Protein AF-A0A1V5NFP5-F1 (afdb_monomer)

Structure (mmCIF, N/CA/C/O backbone):
data_AF-A0A1V5NFP5-F1
#
_entry.id   AF-A0A1V5NFP5-F1
#
loop_
_atom_site.group_PDB
_atom_site.id
_atom_site.type_symbol
_atom_site.label_atom_id
_atom_site.label_alt_id
_atom_site.label_comp_id
_atom_site.label_asym_id
_atom_site.label_entity_id
_atom_site.label_seq_id
_atom_site.pdbx_PDB_ins_code
_atom_site.Cartn_x
_atom_site.Cartn_y
_atom_site.Cartn_z
_atom_site.occupancy
_atom_site.B_iso_or_equiv
_atom_site.auth_seq_id
_atom_site.auth_comp_id
_atom_site.auth_asym_id
_atom_site.auth_atom_id
_atom_site.pdbx_PDB_model_num
ATOM 1 N N . MET A 1 1 ? -5.564 10.322 11.536 1.00 95.38 1 MET A N 1
ATOM 2 C CA . MET A 1 1 ? -5.486 8.857 11.360 1.00 95.38 1 MET A CA 1
ATOM 3 C C . MET A 1 1 ? -5.443 8.237 12.741 1.00 95.38 1 MET A C 1
ATOM 5 O O . MET A 1 1 ? -4.886 8.863 13.635 1.00 95.38 1 MET A O 1
ATOM 9 N N . ILE A 1 2 ? -6.073 7.085 12.939 1.00 96.88 2 ILE A N 1
ATOM 10 C CA . ILE A 1 2 ? -6.095 6.376 14.221 1.00 96.88 2 ILE A CA 1
ATOM 11 C C . ILE A 1 2 ? -6.144 4.870 13.973 1.00 96.88 2 ILE A C 1
ATOM 13 O O . ILE A 1 2 ? -6.771 4.419 13.017 1.00 96.88 2 ILE A O 1
ATOM 17 N N . SER A 1 3 ? -5.494 4.099 14.835 1.00 97.38 3 SER A N 1
ATOM 18 C CA . SER A 1 3 ? -5.554 2.641 14.834 1.00 97.38 3 SER A CA 1
ATOM 19 C C . SER A 1 3 ? -5.617 2.108 16.257 1.00 97.38 3 SER A C 1
ATOM 21 O O . SER A 1 3 ? -5.052 2.709 17.170 1.00 97.38 3 SER A O 1
ATOM 23 N N . LEU A 1 4 ? -6.265 0.960 16.425 1.00 97.69 4 LEU A N 1
ATOM 24 C CA . LEU A 1 4 ? -6.221 0.157 17.638 1.00 97.69 4 LEU A CA 1
ATOM 25 C C . LEU A 1 4 ? -5.335 -1.058 17.373 1.00 97.69 4 LEU A C 1
ATOM 27 O O . LEU A 1 4 ? -5.603 -1.822 16.445 1.00 97.69 4 LEU A O 1
ATOM 31 N N . VAL A 1 5 ? -4.293 -1.213 18.187 1.00 97.31 5 VAL A N 1
ATOM 32 C CA . VAL A 1 5 ? -3.360 -2.339 18.115 1.00 97.31 5 VAL A CA 1
ATOM 33 C C . VAL A 1 5 ? -3.546 -3.215 19.346 1.00 97.31 5 VAL A C 1
ATOM 35 O O . VAL A 1 5 ? -3.546 -2.705 20.466 1.00 97.31 5 VAL A O 1
ATOM 38 N N . CYS A 1 6 ? -3.693 -4.519 19.139 1.00 96.62 6 CYS A N 1
ATOM 39 C CA . CYS A 1 6 ? -3.778 -5.524 20.192 1.00 96.62 6 CYS A CA 1
ATOM 40 C C . CYS A 1 6 ? -2.838 -6.674 19.821 1.00 96.62 6 CYS A C 1
ATOM 42 O O . CYS A 1 6 ? -2.872 -7.135 18.688 1.00 96.62 6 CYS A O 1
ATOM 44 N N . ASP A 1 7 ? -1.948 -7.060 20.738 1.00 94.06 7 ASP A N 1
ATOM 45 C CA . ASP A 1 7 ? -1.000 -8.172 20.560 1.00 94.06 7 ASP A CA 1
ATOM 46 C C . ASP A 1 7 ? -0.163 -8.124 19.265 1.00 94.06 7 ASP A C 1
ATOM 48 O O . ASP A 1 7 ? 0.165 -9.144 18.670 1.00 94.06 7 ASP A O 1
ATOM 52 N N . GLY A 1 8 ? 0.228 -6.915 18.844 1.00 93.19 8 GLY A N 1
ATOM 53 C CA . GLY A 1 8 ? 1.029 -6.705 17.632 1.00 93.19 8 GLY A CA 1
ATOM 54 C C . GLY A 1 8 ? 0.220 -6.688 16.333 1.00 93.19 8 GLY A C 1
ATOM 55 O O . GLY A 1 8 ? 0.807 -6.590 15.262 1.00 93.19 8 GLY A O 1
ATOM 56 N N . GLU A 1 9 ? -1.111 -6.718 16.408 1.00 94.94 9 GLU A N 1
ATOM 57 C CA . GLU A 1 9 ? -2.002 -6.694 15.248 1.00 94.94 9 GLU A CA 1
ATOM 58 C C . GLU A 1 9 ? -2.875 -5.438 15.233 1.00 94.94 9 GLU A C 1
ATOM 60 O O . GLU A 1 9 ? -3.374 -4.983 16.266 1.00 94.94 9 GLU A O 1
ATOM 65 N N . VAL A 1 10 ? -3.093 -4.867 14.046 1.00 97.62 10 VAL A N 1
ATOM 66 C CA . VAL A 1 10 ? -4.007 -3.732 13.867 1.00 97.62 10 VAL A CA 1
ATOM 67 C C . VAL A 1 10 ? -5.440 -4.254 13.758 1.00 97.62 10 VAL A C 1
ATOM 69 O O . VAL A 1 10 ? -5.901 -4.650 12.688 1.00 97.62 10 VAL A O 1
ATOM 72 N N . ILE A 1 11 ? -6.180 -4.222 14.865 1.00 97.69 11 ILE A N 1
ATOM 73 C CA . ILE A 1 11 ? -7.554 -4.746 14.925 1.00 97.69 11 ILE A CA 1
ATOM 74 C C . ILE A 1 11 ? -8.614 -3.723 14.501 1.00 97.69 11 ILE A C 1
ATOM 76 O O . ILE A 1 11 ? -9.748 -4.088 14.209 1.00 97.69 11 ILE A O 1
ATOM 80 N N . ALA A 1 12 ? -8.265 -2.438 14.441 1.00 98.25 12 ALA A N 1
ATOM 81 C CA . ALA A 1 12 ? -9.111 -1.398 13.862 1.00 98.25 12 ALA A CA 1
ATOM 82 C C . ALA A 1 12 ? -8.255 -0.256 13.327 1.00 98.25 12 ALA A C 1
ATOM 84 O O . ALA A 1 12 ? -7.226 0.082 13.916 1.00 98.25 12 ALA A O 1
ATOM 85 N N . ALA A 1 13 ? -8.705 0.389 12.258 1.00 98.25 13 ALA A N 1
ATOM 86 C CA . ALA A 1 13 ? -8.022 1.541 11.691 1.00 98.25 13 ALA A CA 1
ATOM 87 C C . ALA A 1 13 ? -9.011 2.478 11.007 1.00 98.25 13 ALA A C 1
ATOM 89 O O . ALA A 1 13 ? -9.939 2.021 10.342 1.00 98.25 13 ALA A O 1
ATOM 90 N N . PHE A 1 14 ? -8.786 3.783 11.163 1.00 97.44 14 PHE A N 1
ATOM 91 C CA . PHE A 1 14 ? -9.540 4.838 10.500 1.00 97.44 14 PHE A CA 1
ATOM 92 C C . PHE A 1 14 ? -8.618 5.959 10.008 1.00 97.44 14 PHE A C 1
ATOM 94 O O . PHE A 1 14 ? -7.818 6.539 10.754 1.00 97.44 14 PHE A O 1
ATOM 101 N N . VAL A 1 15 ? -8.774 6.314 8.740 1.00 97.31 15 VAL A N 1
ATOM 102 C CA . VAL A 1 15 ? -8.081 7.413 8.069 1.00 97.31 15 VAL A CA 1
ATOM 103 C C . VAL A 1 15 ? -9.139 8.347 7.504 1.00 97.31 15 VAL A C 1
ATOM 105 O O . VAL A 1 15 ? -9.941 7.940 6.678 1.00 97.31 15 VAL A O 1
ATOM 108 N N . GLY A 1 16 ? -9.165 9.589 7.984 1.00 94.69 16 GLY A N 1
ATOM 109 C CA . GLY A 1 16 ? -10.049 10.629 7.462 1.00 94.69 16 GLY A CA 1
ATOM 110 C C . GLY A 1 16 ? -9.302 11.544 6.500 1.00 94.69 16 GLY A C 1
ATOM 111 O O . GLY A 1 16 ? -8.195 11.986 6.821 1.00 94.69 16 GLY A O 1
ATOM 112 N N . ASP A 1 17 ? -9.916 11.842 5.362 1.00 91.12 17 ASP A N 1
ATOM 113 C CA . ASP A 1 17 ? -9.498 12.890 4.439 1.00 91.12 17 ASP A CA 1
ATOM 114 C C . ASP A 1 17 ? -10.418 14.105 4.618 1.00 91.12 17 ASP A C 1
ATOM 116 O O . ASP A 1 17 ? -11.607 14.081 4.303 1.00 91.12 17 ASP A O 1
ATOM 120 N N . VAL A 1 18 ? -9.854 15.183 5.165 1.00 86.56 18 VAL A N 1
ATOM 121 C CA . VAL A 1 18 ? -10.588 16.422 5.454 1.00 86.56 18 VAL A CA 1
ATOM 122 C C . VAL A 1 18 ? -11.013 17.137 4.169 1.00 86.56 18 VAL A C 1
ATOM 124 O O . VAL A 1 18 ? -12.022 17.837 4.173 1.00 86.56 18 VAL A O 1
ATOM 127 N N . MET A 1 19 ? -10.269 16.967 3.073 1.00 86.12 19 MET A N 1
ATOM 128 C CA . MET A 1 19 ? -10.540 17.667 1.818 1.00 86.12 19 MET A CA 1
ATOM 129 C C . MET A 1 19 ? -11.736 17.064 1.084 1.00 86.12 19 MET A C 1
ATOM 131 O O . MET A 1 19 ? -12.517 17.802 0.486 1.00 86.12 19 MET A O 1
ATOM 135 N N . THR A 1 20 ? -11.890 15.742 1.142 1.00 88.38 20 THR A N 1
ATOM 136 C CA . THR A 1 20 ? -13.000 15.018 0.504 1.00 88.38 20 THR A CA 1
ATOM 137 C C . THR A 1 20 ? -14.139 14.685 1.469 1.00 88.38 20 THR A C 1
ATOM 139 O O . THR A 1 20 ? -15.188 14.235 1.021 1.00 88.38 20 THR A O 1
ATOM 142 N N . GLN A 1 21 ? -13.957 14.928 2.774 1.00 91.25 21 GLN A N 1
ATOM 143 C CA . GLN A 1 21 ? -14.879 14.532 3.850 1.00 91.25 21 GLN A CA 1
ATOM 144 C C . GLN A 1 21 ? -15.141 13.016 3.898 1.00 91.25 21 GLN A C 1
ATOM 146 O O . GLN A 1 21 ? -16.219 12.559 4.277 1.00 91.25 21 GLN A O 1
ATOM 151 N N . GLU A 1 22 ? -14.136 12.229 3.521 1.00 93.62 22 GLU A N 1
ATOM 152 C CA . GLU A 1 22 ? -14.206 10.771 3.490 1.00 93.62 22 GLU A CA 1
ATOM 153 C C . GLU A 1 22 ? -13.500 10.167 4.698 1.00 93.62 22 GLU A C 1
ATOM 155 O O . GLU A 1 22 ? -12.459 10.653 5.144 1.00 93.62 22 GLU A O 1
ATOM 160 N N . ILE A 1 23 ? -14.030 9.055 5.200 1.00 95.50 23 ILE A N 1
ATOM 161 C CA . ILE A 1 23 ? -13.380 8.241 6.224 1.00 95.50 23 ILE A CA 1
ATOM 162 C C . ILE A 1 23 ? -13.235 6.816 5.703 1.00 95.50 23 ILE A C 1
ATOM 164 O O . ILE A 1 23 ? -14.204 6.182 5.299 1.00 95.50 23 ILE A O 1
ATOM 168 N N . TYR A 1 24 ? -12.017 6.303 5.760 1.00 96.94 24 TYR A N 1
ATOM 169 C CA . TYR A 1 24 ? -11.635 4.960 5.354 1.00 96.94 24 TYR A CA 1
ATOM 170 C C . TYR A 1 24 ? -11.339 4.139 6.592 1.00 96.94 24 TYR A C 1
ATOM 172 O O . TYR A 1 24 ? -10.524 4.571 7.408 1.00 96.94 24 TYR A O 1
ATOM 180 N N . GLY A 1 25 ? -11.951 2.972 6.758 1.00 97.25 25 GLY A N 1
ATOM 181 C CA . GLY A 1 25 ? -11.611 2.163 7.917 1.00 97.25 25 GLY A CA 1
ATOM 182 C C . GLY A 1 25 ? -12.442 0.922 8.157 1.00 97.25 25 GLY A C 1
ATOM 183 O O . GLY A 1 25 ? -13.374 0.596 7.424 1.00 97.25 25 GLY A O 1
ATOM 184 N N . TYR A 1 26 ? -12.076 0.234 9.228 1.00 97.81 26 TYR A N 1
ATOM 185 C CA . TYR A 1 26 ? -12.755 -0.951 9.726 1.00 97.81 26 TYR A CA 1
ATOM 186 C C . TYR A 1 26 ? -12.708 -0.981 11.254 1.00 97.81 26 TYR A C 1
ATOM 188 O O . TYR A 1 26 ? -11.786 -0.463 11.890 1.00 97.81 26 TYR A O 1
ATOM 196 N N . ARG A 1 27 ? -13.739 -1.592 11.837 1.00 96.38 27 ARG A N 1
ATOM 197 C CA . ARG A 1 27 ? -13.859 -1.852 13.278 1.00 96.38 27 ARG A CA 1
ATOM 198 C C . ARG A 1 27 ? -13.293 -3.242 13.625 1.00 96.38 27 ARG A C 1
ATOM 200 O O . ARG A 1 27 ? -13.155 -4.048 12.701 1.00 96.38 27 ARG A O 1
ATOM 207 N N . PRO A 1 28 ? -13.058 -3.551 14.916 1.00 97.25 28 PRO A N 1
ATOM 208 C CA . PRO A 1 28 ? -12.700 -4.902 15.344 1.00 97.25 28 PRO A CA 1
ATOM 209 C C . PRO A 1 28 ? -13.653 -5.952 14.774 1.00 97.25 28 PRO A C 1
ATOM 211 O O . PRO A 1 28 ? -14.851 -5.693 14.631 1.00 97.25 28 PRO A O 1
ATOM 214 N N . ASP A 1 29 ? -13.092 -7.099 14.398 1.00 93.81 29 ASP A N 1
ATOM 215 C CA . ASP A 1 29 ? -13.786 -8.264 13.829 1.00 93.81 29 ASP A CA 1
ATOM 216 C C . ASP A 1 29 ? -14.506 -8.036 12.486 1.00 93.81 29 ASP A C 1
ATOM 218 O O . ASP A 1 29 ? -15.085 -8.965 11.926 1.00 93.81 29 ASP A O 1
ATOM 222 N N . SER A 1 30 ? -14.473 -6.821 11.926 1.00 94.44 30 SER A N 1
ATOM 223 C CA . SER A 1 30 ? -14.990 -6.560 10.580 1.00 94.44 30 SER A CA 1
ATOM 224 C C . SER A 1 30 ? -14.137 -7.299 9.563 1.00 94.44 30 SER A C 1
ATOM 226 O O . SER A 1 30 ? -12.919 -7.174 9.601 1.00 94.44 30 SER A O 1
ATOM 228 N N . ASP A 1 31 ? -14.741 -8.001 8.609 1.00 93.25 31 ASP A N 1
ATOM 229 C CA . ASP A 1 31 ? -14.062 -8.586 7.449 1.00 93.25 31 ASP A CA 1
ATOM 230 C C . ASP A 1 31 ? -13.803 -7.541 6.349 1.00 93.25 31 ASP A C 1
ATOM 232 O O . ASP A 1 31 ? -12.832 -7.668 5.610 1.00 93.25 31 ASP A O 1
ATOM 236 N N . LYS A 1 32 ? -14.577 -6.453 6.330 1.00 95.81 32 LYS A N 1
ATOM 237 C CA . LYS A 1 32 ? -14.557 -5.417 5.286 1.00 95.81 32 LYS A CA 1
ATOM 238 C C . LYS A 1 32 ? -13.928 -4.105 5.737 1.00 95.81 32 LYS A C 1
ATOM 240 O O . LYS A 1 32 ? -13.965 -3.762 6.923 1.00 95.81 32 LYS A O 1
ATOM 245 N N . VAL A 1 33 ? -13.421 -3.357 4.758 1.00 97.56 33 VAL A N 1
ATOM 246 C CA . VAL A 1 33 ? -13.042 -1.943 4.878 1.00 97.56 33 VAL A CA 1
ATOM 247 C C . VAL A 1 33 ? -14.121 -1.094 4.219 1.00 97.56 33 VAL A C 1
ATOM 249 O O . VAL A 1 33 ? -14.586 -1.407 3.125 1.00 97.56 33 VAL A O 1
ATOM 252 N N . HIS A 1 34 ? -14.510 -0.011 4.881 1.00 96.56 34 HIS A N 1
ATOM 253 C CA . HIS A 1 34 ? -15.534 0.900 4.399 1.00 96.56 34 HIS A CA 1
ATOM 254 C C . HIS A 1 34 ? -14.942 2.249 4.002 1.00 96.56 34 HIS A C 1
ATOM 256 O O . HIS A 1 34 ? -14.064 2.767 4.695 1.00 96.56 34 HIS A O 1
ATOM 262 N N . ARG A 1 35 ? -15.480 2.835 2.930 1.00 95.94 35 ARG A N 1
ATOM 263 C CA . ARG A 1 35 ? -15.419 4.273 2.659 1.00 95.94 35 ARG A CA 1
ATOM 264 C C . ARG A 1 35 ? -16.739 4.884 3.107 1.00 95.94 35 ARG A C 1
ATOM 266 O O . ARG A 1 35 ? -17.803 4.525 2.611 1.00 95.94 35 ARG A O 1
ATOM 273 N N . ILE A 1 36 ? -16.656 5.773 4.082 1.00 94.06 36 ILE A N 1
ATOM 274 C CA . ILE A 1 36 ? -17.775 6.484 4.686 1.00 94.06 36 ILE A CA 1
ATOM 275 C C . ILE A 1 36 ? -17.715 7.915 4.163 1.00 94.06 36 ILE A C 1
ATOM 277 O O . ILE A 1 36 ? -16.706 8.599 4.326 1.00 94.06 36 ILE A O 1
ATOM 281 N N . MET A 1 37 ? -18.789 8.338 3.519 1.00 90.00 37 MET A N 1
ATOM 282 C CA . MET A 1 37 ? -19.020 9.700 3.049 1.00 90.00 37 MET A CA 1
ATOM 283 C C . MET A 1 37 ? -20.161 10.299 3.877 1.00 90.00 37 MET A C 1
ATOM 285 O O . MET A 1 37 ? -20.845 9.565 4.588 1.00 90.00 37 MET A O 1
ATOM 289 N N . GLU A 1 38 ? -20.335 11.618 3.811 1.00 73.00 38 GLU A N 1
ATOM 290 C CA . GLU A 1 38 ? -21.409 12.410 4.438 1.00 73.00 38 GLU A CA 1
ATOM 291 C C . GLU A 1 38 ? -22.638 11.622 4.965 1.00 73.00 38 GLU A C 1
ATOM 293 O O . GLU A 1 38 ? -23.239 10.815 4.251 1.00 73.00 38 GLU A O 1
ATOM 298 N N . TYR A 1 39 ? -23.027 11.917 6.216 1.00 61.47 39 TYR A N 1
ATOM 299 C CA . TYR A 1 39 ? -24.302 11.567 6.871 1.00 61.47 39 TYR A CA 1
ATOM 300 C C . TYR A 1 39 ? -24.958 10.233 6.437 1.00 61.47 39 TYR A C 1
ATOM 302 O O . TYR A 1 39 ? -26.113 10.241 6.030 1.00 61.47 39 TYR A O 1
ATOM 310 N N . GLU A 1 40 ? -24.248 9.103 6.607 1.00 60.78 40 GLU A N 1
ATOM 311 C CA . GLU A 1 40 ? -24.728 7.693 6.540 1.00 60.78 40 GLU A CA 1
ATOM 312 C C . GLU A 1 40 ? -24.387 6.889 5.271 1.00 60.78 40 GLU A C 1
ATOM 314 O O . GLU A 1 40 ? -24.587 5.666 5.250 1.00 60.78 40 GLU A O 1
ATOM 319 N N . THR A 1 41 ? -23.790 7.499 4.244 1.00 72.81 41 THR A N 1
ATOM 320 C CA . THR A 1 41 ? -23.403 6.743 3.041 1.00 72.81 41 THR A CA 1
ATOM 321 C C . THR A 1 41 ? -22.104 5.979 3.287 1.00 72.81 41 THR A C 1
ATOM 323 O O . THR A 1 41 ? -21.052 6.575 3.509 1.00 72.81 41 THR A O 1
ATOM 326 N N . HIS A 1 42 ? -22.159 4.650 3.243 1.00 85.44 42 HIS A N 1
ATOM 327 C CA . HIS A 1 42 ? -20.979 3.802 3.363 1.00 85.44 42 HIS A CA 1
ATOM 328 C C . HIS A 1 42 ? -20.948 2.779 2.234 1.00 85.44 42 HIS A C 1
ATOM 330 O O . HIS A 1 42 ? -21.932 2.091 1.970 1.00 85.44 42 HIS A O 1
ATOM 336 N N . GLU A 1 43 ? -19.798 2.663 1.586 1.00 93.56 43 GLU A N 1
ATOM 337 C CA . GLU A 1 43 ? -19.524 1.614 0.612 1.00 93.56 43 GLU A CA 1
ATOM 338 C C . GLU A 1 43 ? -18.433 0.692 1.143 1.00 93.56 43 GLU A C 1
ATOM 340 O O . GLU A 1 43 ? -17.552 1.110 1.899 1.00 93.56 43 GLU A O 1
ATOM 345 N N . CYS A 1 44 ? -18.517 -0.586 0.785 1.00 95.81 44 CYS A N 1
ATOM 346 C CA . CYS A 1 44 ? -17.413 -1.507 1.014 1.00 95.81 44 CYS A CA 1
ATOM 347 C C . CYS A 1 44 ? -16.383 -1.268 -0.084 1.00 95.81 44 CYS A C 1
ATOM 349 O O . CYS A 1 44 ? -16.733 -1.260 -1.262 1.00 95.81 44 CYS A O 1
ATOM 351 N N . LEU A 1 45 ? -15.131 -1.061 0.308 1.00 96.81 45 LEU A N 1
ATOM 352 C CA . LEU A 1 45 ? -14.040 -0.993 -0.646 1.00 96.81 45 LEU A CA 1
ATOM 353 C C . LEU A 1 45 ? -13.693 -2.403 -1.110 1.00 96.81 45 LEU A C 1
ATOM 355 O O . LEU A 1 45 ? -13.449 -3.294 -0.297 1.00 96.81 45 LEU A O 1
ATOM 359 N N . GLU A 1 46 ? -13.656 -2.576 -2.424 1.00 95.69 46 GLU A N 1
ATOM 360 C CA . GLU A 1 46 ? -13.301 -3.823 -3.086 1.00 95.69 46 GLU A CA 1
ATOM 361 C C . GLU A 1 46 ? -12.285 -3.521 -4.185 1.00 95.69 46 GLU A C 1
ATOM 36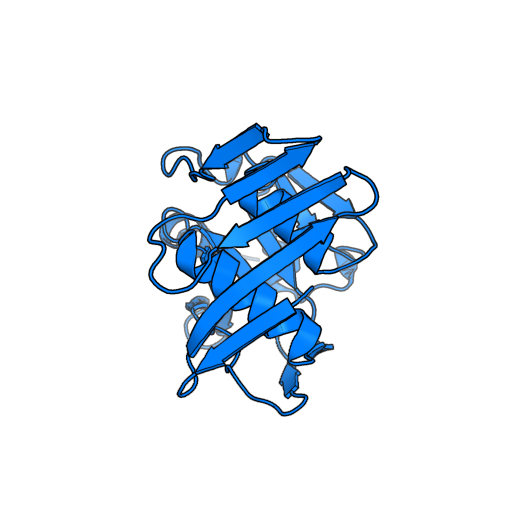3 O O . GLU A 1 46 ? -12.412 -2.540 -4.922 1.00 95.69 46 GLU A O 1
ATOM 368 N N . ILE A 1 47 ? -11.257 -4.361 -4.284 1.00 97.00 47 ILE A N 1
ATOM 369 C CA . ILE A 1 47 ? -10.240 -4.247 -5.324 1.00 97.00 47 ILE A CA 1
ATOM 370 C C . ILE A 1 47 ? -10.609 -5.202 -6.450 1.00 97.00 47 ILE A C 1
ATOM 372 O O . ILE A 1 47 ? -10.666 -6.409 -6.238 1.00 97.00 47 ILE A O 1
ATOM 376 N N . ASP A 1 48 ? -10.813 -4.679 -7.658 1.00 96.31 48 ASP A N 1
ATOM 377 C CA . ASP A 1 48 ? -10.941 -5.510 -8.857 1.00 96.31 48 ASP A CA 1
ATOM 378 C C . ASP A 1 48 ? -9.595 -6.206 -9.112 1.00 96.31 48 ASP A C 1
ATOM 380 O O . ASP A 1 48 ? -8.627 -5.517 -9.432 1.00 96.31 48 ASP A O 1
ATOM 384 N N . PRO A 1 49 ? -9.470 -7.537 -8.982 1.00 94.88 49 PRO A N 1
ATOM 385 C CA . PRO A 1 49 ? -8.188 -8.212 -9.147 1.00 94.88 49 PRO A CA 1
ATOM 386 C C . PRO A 1 49 ? -7.771 -8.356 -10.616 1.00 94.88 49 PRO A C 1
ATOM 388 O O . PRO A 1 49 ? -6.608 -8.665 -10.868 1.00 94.88 49 PRO A O 1
ATOM 391 N N . SER A 1 50 ? -8.692 -8.152 -11.567 1.00 95.31 50 SER A N 1
ATOM 392 C CA . SER A 1 50 ? -8.496 -8.430 -12.996 1.00 95.31 50 SER A CA 1
ATOM 393 C C . SER A 1 50 ? -7.841 -7.287 -13.771 1.00 95.31 50 SER A C 1
ATOM 395 O O . SER A 1 50 ? -7.314 -7.502 -14.861 1.00 95.31 50 SER A O 1
ATOM 397 N N . ARG A 1 51 ? -7.852 -6.074 -13.211 1.00 95.44 51 ARG A N 1
ATOM 398 C CA . ARG A 1 51 ? -7.316 -4.880 -13.865 1.00 95.44 51 ARG A CA 1
ATOM 399 C C . ARG A 1 51 ? -5.776 -4.869 -13.802 1.00 95.44 51 ARG A C 1
ATOM 401 O O . ARG A 1 51 ? -5.246 -4.763 -12.687 1.00 95.44 51 ARG A O 1
ATOM 408 N N . PRO A 1 52 ? -5.059 -4.950 -14.939 1.00 93.88 52 PRO A N 1
ATOM 409 C CA . PRO A 1 52 ? -3.595 -5.033 -14.965 1.00 93.88 52 PRO A CA 1
ATOM 410 C C . PRO A 1 52 ? -2.939 -3.709 -14.555 1.00 93.88 52 PRO A C 1
ATOM 412 O O . PRO A 1 52 ? -3.576 -2.649 -14.570 1.00 93.88 52 PRO A O 1
ATOM 415 N N . LEU A 1 53 ? -1.664 -3.743 -14.168 1.00 94.06 53 LEU A N 1
ATOM 416 C CA . LEU A 1 53 ? -0.881 -2.545 -13.841 1.00 94.06 53 LEU A CA 1
ATOM 417 C C . LEU A 1 53 ? -0.725 -1.636 -15.066 1.00 94.06 53 LEU A C 1
ATOM 419 O O . LEU A 1 53 ? -0.818 -0.417 -14.920 1.00 94.06 53 LEU A O 1
ATOM 423 N N . SER A 1 54 ? -0.653 -2.207 -16.273 1.00 93.06 54 SER A N 1
ATOM 424 C CA . SER A 1 54 ? -0.592 -1.455 -17.538 1.00 93.06 54 SER A CA 1
ATOM 425 C C . SER A 1 54 ? -1.780 -0.513 -17.781 1.00 93.06 54 SER A C 1
ATOM 427 O O . SER A 1 54 ? -1.656 0.435 -18.553 1.00 93.06 54 SER A O 1
ATOM 429 N N . ASP A 1 55 ? -2.914 -0.732 -17.106 1.00 94.94 55 ASP A N 1
ATOM 430 C CA . ASP A 1 55 ? -4.133 0.089 -17.211 1.00 94.94 55 ASP A CA 1
ATOM 431 C C . ASP A 1 55 ? -4.300 1.073 -16.038 1.00 94.94 55 ASP A C 1
ATOM 433 O O . ASP A 1 55 ? -5.331 1.750 -15.888 1.00 94.94 55 ASP A O 1
ATOM 437 N N . GLN A 1 56 ? -3.292 1.152 -15.172 1.00 95.81 56 GLN A N 1
ATOM 438 C CA . GLN A 1 56 ? -3.323 1.892 -13.919 1.00 95.81 56 GLN A CA 1
ATOM 439 C C . GLN A 1 56 ? -2.128 2.831 -13.798 1.00 95.81 56 GLN A C 1
ATOM 441 O O . GLN A 1 56 ? -1.067 2.594 -14.365 1.00 95.81 56 GLN A O 1
ATOM 446 N N . TYR A 1 57 ? -2.302 3.919 -13.054 1.00 95.94 57 TYR A N 1
ATOM 447 C CA . TYR A 1 57 ? -1.213 4.842 -12.756 1.00 95.94 57 TYR A CA 1
ATOM 448 C C . TYR A 1 57 ? -0.436 4.366 -11.527 1.00 95.94 57 TYR A C 1
ATOM 450 O O . TYR A 1 57 ? -1.022 3.783 -10.613 1.00 95.94 57 TYR A O 1
ATOM 458 N N . ILE A 1 58 ? 0.867 4.633 -11.492 1.00 95.88 58 ILE A N 1
ATOM 459 C CA . ILE A 1 58 ? 1.675 4.559 -10.270 1.00 95.88 58 ILE A CA 1
ATOM 460 C C . ILE A 1 58 ? 1.778 5.949 -9.647 1.00 95.88 58 ILE A C 1
ATOM 462 O O . ILE A 1 58 ? 1.955 6.939 -10.357 1.00 95.88 58 ILE A O 1
ATOM 466 N N . LEU A 1 59 ? 1.652 6.024 -8.325 1.00 96.81 59 LEU A N 1
ATOM 467 C CA . LEU A 1 59 ? 1.666 7.277 -7.581 1.00 96.81 59 LEU A CA 1
ATOM 468 C C . LEU A 1 59 ? 2.953 7.436 -6.777 1.00 96.81 59 LEU A C 1
ATOM 470 O O . LEU A 1 59 ? 3.329 6.571 -5.985 1.00 96.81 59 LEU A O 1
ATOM 474 N N . LEU A 1 60 ? 3.592 8.587 -6.945 1.00 95.62 60 LEU A N 1
ATOM 475 C CA . LEU A 1 60 ? 4.754 9.025 -6.186 1.00 95.62 60 LEU A CA 1
ATOM 476 C C . LEU A 1 60 ? 4.400 10.250 -5.347 1.00 95.62 60 LEU A C 1
ATOM 478 O O . LEU A 1 60 ? 3.558 11.066 -5.724 1.00 95.62 60 LEU A O 1
ATOM 482 N N . ARG A 1 61 ? 5.102 10.408 -4.223 1.00 92.56 61 ARG A N 1
ATOM 483 C CA . ARG A 1 61 ? 5.009 11.612 -3.380 1.00 92.56 61 ARG A CA 1
ATOM 484 C C . ARG A 1 61 ? 6.053 12.676 -3.718 1.00 92.56 61 ARG A C 1
ATOM 486 O O . ARG A 1 61 ? 5.861 13.839 -3.380 1.00 92.56 61 ARG A O 1
ATOM 493 N N . ASP A 1 62 ? 7.109 12.279 -4.425 1.00 91.06 62 ASP A N 1
ATOM 494 C CA . ASP A 1 62 ? 8.264 13.105 -4.771 1.00 91.06 62 ASP A CA 1
ATOM 495 C C . ASP A 1 62 ? 8.663 12.915 -6.242 1.00 91.06 62 ASP A C 1
ATOM 497 O O . ASP A 1 62 ? 8.111 12.079 -6.960 1.00 91.06 62 ASP A O 1
ATOM 501 N N . ALA A 1 63 ? 9.636 13.703 -6.703 1.00 91.06 63 ALA A N 1
ATOM 502 C CA . ALA A 1 63 ? 10.120 13.628 -8.076 1.00 91.06 63 ALA A CA 1
ATOM 503 C C . ALA A 1 63 ? 10.692 12.227 -8.412 1.00 91.06 63 ALA A C 1
ATOM 505 O O . ALA A 1 63 ? 11.496 11.705 -7.637 1.00 91.06 63 ALA A O 1
ATOM 506 N N . PRO A 1 64 ? 10.381 11.651 -9.592 1.00 90.56 64 PRO A N 1
ATOM 507 C CA . PRO A 1 64 ? 10.828 10.306 -9.981 1.00 90.56 64 PRO A CA 1
ATOM 508 C C . PRO A 1 64 ? 12.342 10.127 -9.974 1.00 90.56 64 PRO A C 1
ATOM 510 O O . PRO A 1 64 ? 12.835 9.072 -9.596 1.00 90.56 64 PRO A O 1
ATOM 513 N N . GLY A 1 65 ? 13.088 11.174 -10.341 1.00 91.44 65 GLY A N 1
ATOM 514 C CA . GLY A 1 65 ? 14.554 11.149 -10.361 1.00 91.44 65 GLY A CA 1
ATOM 515 C C . GLY A 1 65 ? 15.203 11.038 -8.979 1.00 91.44 65 GLY A C 1
ATOM 516 O O . GLY A 1 65 ? 16.422 10.949 -8.892 1.00 91.44 65 GLY A O 1
ATOM 517 N N . LEU A 1 66 ? 14.415 11.071 -7.901 1.00 92.00 66 LEU A N 1
ATOM 518 C CA . LEU A 1 66 ? 14.906 10.786 -6.560 1.00 92.00 66 LEU A CA 1
ATOM 519 C C . LEU A 1 66 ? 14.851 9.286 -6.244 1.00 92.00 66 LEU A C 1
ATOM 521 O O . LEU A 1 66 ? 15.566 8.855 -5.344 1.00 92.00 66 LEU A O 1
ATOM 525 N N . CYS A 1 67 ? 14.026 8.493 -6.931 1.00 93.38 67 CYS A N 1
ATOM 526 C CA . CYS A 1 67 ? 13.881 7.066 -6.646 1.00 93.38 67 CYS A CA 1
ATOM 527 C C . CYS A 1 67 ? 15.165 6.264 -6.910 1.00 93.38 67 CYS A C 1
ATOM 529 O O . CYS A 1 67 ? 16.064 6.735 -7.602 1.00 93.38 67 CYS A O 1
ATOM 531 N N . SER A 1 68 ? 15.271 5.052 -6.365 1.00 92.38 68 SER A N 1
ATOM 532 C CA . SER A 1 68 ? 16.386 4.143 -6.674 1.00 92.38 68 SER A CA 1
ATOM 533 C C . SER A 1 68 ? 16.364 3.697 -8.139 1.00 92.38 68 SER A C 1
ATOM 535 O O . SER A 1 68 ? 15.323 3.763 -8.792 1.00 92.38 68 SER A O 1
ATOM 537 N N . ASP A 1 69 ? 17.491 3.204 -8.660 1.00 90.81 69 ASP A N 1
ATOM 538 C CA . ASP A 1 69 ? 17.587 2.725 -10.047 1.00 90.81 69 ASP A CA 1
ATOM 539 C C . ASP A 1 69 ? 16.546 1.640 -10.399 1.00 90.81 69 ASP A C 1
ATOM 541 O O . ASP A 1 69 ? 15.918 1.766 -11.456 1.00 90.81 69 ASP A O 1
ATOM 545 N N . PRO A 1 70 ? 16.269 0.626 -9.546 1.00 89.31 70 PRO A N 1
ATOM 546 C CA . PRO A 1 70 ? 15.202 -0.344 -9.804 1.00 89.31 70 PRO A CA 1
ATOM 547 C C . PRO A 1 70 ? 13.829 0.314 -9.982 1.00 89.31 70 PRO A C 1
ATOM 549 O O . PRO A 1 70 ? 13.100 0.007 -10.927 1.00 89.31 70 PRO A O 1
ATOM 552 N N . VAL A 1 71 ? 13.488 1.269 -9.113 1.00 90.81 71 VAL A N 1
ATOM 553 C CA . VAL A 1 71 ? 12.205 1.978 -9.180 1.00 90.81 71 VAL A CA 1
ATOM 554 C C . VAL A 1 71 ? 12.178 2.957 -10.354 1.00 90.81 71 VAL A C 1
ATOM 556 O O . VAL A 1 71 ? 11.198 2.992 -11.084 1.00 90.81 71 VAL A O 1
ATOM 559 N N . GLN A 1 72 ? 13.243 3.713 -10.621 1.00 90.69 72 GLN A N 1
ATOM 560 C CA . GLN A 1 72 ? 13.314 4.588 -11.798 1.00 90.69 72 GLN A CA 1
ATOM 561 C C . GLN A 1 72 ? 13.180 3.805 -13.103 1.00 90.69 72 GLN A C 1
ATOM 563 O O . GLN A 1 72 ? 12.535 4.274 -14.039 1.00 90.69 72 GLN A O 1
ATOM 568 N N . THR A 1 73 ? 13.744 2.600 -13.155 1.00 86.06 73 THR A N 1
ATOM 569 C CA . THR A 1 73 ? 13.587 1.713 -14.307 1.00 86.06 73 THR A CA 1
ATOM 570 C C . THR A 1 73 ? 12.107 1.334 -14.475 1.00 86.06 73 THR A C 1
ATOM 572 O O . THR A 1 73 ? 11.626 1.330 -15.606 1.00 86.06 73 THR A O 1
ATOM 575 N N . LEU A 1 74 ? 11.357 1.122 -13.376 1.00 86.94 74 LEU A N 1
ATOM 576 C CA . LEU A 1 74 ? 9.919 0.758 -13.393 1.00 86.94 74 LEU A CA 1
ATOM 577 C C . LEU A 1 74 ? 9.068 1.886 -13.961 1.00 86.94 74 LEU A C 1
ATOM 579 O O . LEU A 1 74 ? 8.063 1.655 -14.634 1.00 86.94 74 LEU A O 1
ATOM 583 N N . LEU A 1 75 ? 9.511 3.111 -13.695 1.00 87.00 75 LEU A N 1
ATOM 584 C CA . LEU A 1 75 ? 8.902 4.355 -14.143 1.00 87.00 75 LEU A CA 1
ATOM 585 C C . LEU A 1 75 ? 9.371 4.789 -15.543 1.00 87.00 75 LEU A C 1
ATOM 587 O O . LEU A 1 75 ? 8.899 5.805 -16.053 1.00 87.00 75 LEU A O 1
ATOM 591 N N . GLY A 1 76 ? 10.329 4.073 -16.140 1.00 79.25 76 GLY A N 1
ATOM 592 C CA . GLY A 1 76 ? 10.989 4.438 -17.389 1.00 79.25 76 GLY A CA 1
ATOM 593 C C . GLY A 1 76 ? 10.160 4.176 -18.653 1.00 79.25 76 GLY A C 1
ATOM 594 O O . GLY A 1 76 ? 9.074 3.606 -18.632 1.00 79.25 76 GLY A O 1
ATOM 595 N N . THR A 1 77 ? 10.690 4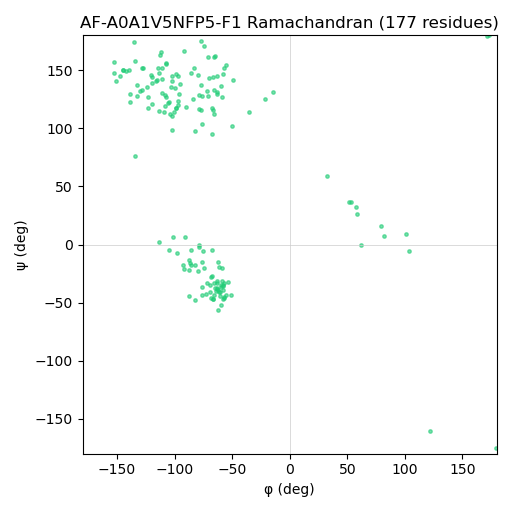.598 -19.804 1.00 58.12 77 THR A N 1
ATOM 596 C CA . THR A 1 77 ? 10.021 4.494 -21.116 1.00 58.12 77 THR A CA 1
ATOM 597 C C . THR A 1 77 ? 9.680 3.050 -21.494 1.00 58.12 77 THR A C 1
ATOM 599 O O . THR A 1 77 ? 10.566 2.200 -21.524 1.00 58.12 77 THR A O 1
ATOM 602 N N . GLY A 1 78 ? 8.409 2.807 -21.840 1.00 58.97 78 GLY A N 1
ATOM 603 C CA . GLY A 1 78 ? 7.818 1.465 -21.947 1.00 58.97 78 GLY A CA 1
ATOM 604 C C . GLY A 1 78 ? 6.971 1.074 -20.728 1.00 58.97 78 GLY A C 1
ATOM 605 O O . GLY A 1 78 ? 6.602 -0.090 -20.634 1.00 58.97 78 GLY A O 1
ATOM 606 N N . CYS A 1 79 ? 6.716 2.044 -19.830 1.00 60.69 79 CYS A N 1
ATOM 607 C CA . CYS A 1 79 ? 6.075 1.939 -18.520 1.00 60.69 79 CYS A CA 1
ATOM 608 C C . CYS A 1 79 ? 5.202 0.701 -18.325 1.00 60.69 79 CYS A C 1
ATOM 610 O O . CYS A 1 79 ? 4.214 0.479 -19.021 1.00 60.69 79 CYS A O 1
ATOM 612 N N . PHE A 1 80 ? 5.529 -0.021 -17.259 1.00 82.31 80 PHE A N 1
ATOM 613 C CA . PHE A 1 80 ? 4.731 -1.117 -16.727 1.00 82.31 80 PHE A CA 1
ATOM 614 C C . PHE A 1 80 ? 3.331 -0.678 -16.266 1.00 82.31 80 PHE A C 1
ATOM 616 O O . PHE A 1 80 ? 2.409 -1.476 -16.139 1.00 82.31 80 PHE A O 1
ATOM 623 N N . PHE A 1 81 ? 3.194 0.625 -16.034 1.00 91.81 81 PHE A N 1
ATOM 624 C CA . PHE A 1 81 ? 1.973 1.318 -15.670 1.00 91.81 81 PHE A CA 1
ATOM 625 C C . PHE A 1 81 ? 1.460 2.149 -16.844 1.00 91.81 81 PHE A C 1
ATOM 627 O O . PHE A 1 81 ? 2.242 2.632 -17.663 1.00 91.81 81 PHE A O 1
ATOM 634 N N . ARG A 1 82 ? 0.156 2.434 -16.867 1.00 91.94 82 ARG A N 1
ATOM 635 C CA . ARG A 1 82 ? -0.458 3.369 -17.829 1.00 91.94 82 ARG A CA 1
ATOM 636 C C . ARG A 1 82 ? 0.230 4.734 -17.829 1.00 91.94 82 ARG A C 1
ATOM 638 O O . ARG A 1 82 ? 0.270 5.427 -18.844 1.00 91.94 82 ARG A O 1
ATOM 645 N N . GLY A 1 83 ? 0.725 5.137 -16.667 1.00 92.12 83 GLY A N 1
ATOM 646 C CA . GLY A 1 83 ? 1.456 6.372 -16.476 1.00 92.12 83 GLY A CA 1
ATOM 647 C C . GLY A 1 83 ? 1.866 6.559 -15.025 1.00 92.12 83 GLY A C 1
ATOM 648 O O . GLY A 1 83 ? 1.647 5.702 -14.171 1.00 92.12 83 GLY A O 1
ATOM 649 N N . LEU A 1 84 ? 2.444 7.720 -14.764 1.00 93.81 84 LEU A N 1
ATOM 650 C CA . LEU A 1 84 ? 2.939 8.135 -13.465 1.00 93.81 84 LEU A CA 1
ATOM 651 C C . LEU A 1 84 ? 2.191 9.394 -13.025 1.00 93.81 84 LEU A C 1
ATOM 653 O O . LEU A 1 84 ? 2.025 10.324 -13.814 1.00 93.81 84 LEU A O 1
ATOM 657 N N . GLU A 1 85 ? 1.837 9.451 -11.748 1.00 94.88 85 GLU A N 1
ATOM 658 C CA . GLU A 1 85 ? 1.392 10.667 -11.081 1.00 94.88 85 GLU A CA 1
ATOM 659 C C . GLU A 1 85 ? 2.320 11.019 -9.920 1.00 94.88 85 GLU A C 1
ATOM 661 O O . GLU A 1 85 ? 2.812 10.146 -9.207 1.00 94.88 85 GLU A O 1
ATOM 666 N N . VAL A 1 86 ? 2.536 12.317 -9.710 1.00 93.75 86 VAL A N 1
ATOM 667 C CA . VAL A 1 86 ? 3.277 12.839 -8.559 1.00 93.75 86 VAL A CA 1
ATOM 668 C C . VAL A 1 86 ? 2.341 13.746 -7.778 1.00 93.75 86 VAL A C 1
ATOM 670 O O . VAL A 1 86 ? 1.803 14.709 -8.324 1.00 93.75 86 VAL A O 1
ATOM 673 N N . THR A 1 87 ? 2.103 13.439 -6.507 1.00 89.12 87 THR A N 1
ATOM 674 C CA . THR A 1 87 ? 1.218 14.230 -5.646 1.00 89.12 87 THR A CA 1
ATOM 675 C C . THR A 1 87 ? 1.825 14.361 -4.258 1.00 89.12 87 THR A C 1
ATOM 677 O O . THR A 1 87 ? 2.098 13.368 -3.591 1.00 89.12 87 THR A O 1
ATOM 680 N N . GLY A 1 88 ? 2.020 15.600 -3.809 1.00 83.94 88 GLY A N 1
ATOM 681 C CA . GLY A 1 88 ? 2.435 15.876 -2.437 1.00 83.94 88 GLY A CA 1
ATOM 682 C C . GLY A 1 88 ? 1.292 15.682 -1.435 1.00 83.94 88 GLY A C 1
ATOM 683 O O . GLY A 1 88 ? 0.128 15.551 -1.802 1.00 83.94 88 GLY A O 1
ATOM 684 N N . GLY A 1 89 ? 1.618 15.718 -0.144 1.00 83.12 89 GLY A N 1
ATOM 685 C CA . GLY A 1 89 ? 0.630 15.681 0.935 1.00 83.12 89 GLY A CA 1
ATOM 686 C C . GLY A 1 89 ? 0.818 14.514 1.898 1.00 83.12 89 GLY A C 1
ATOM 687 O O . GLY A 1 89 ? 1.909 13.946 2.019 1.00 83.12 89 GLY A O 1
ATOM 688 N N . SER A 1 90 ? -0.251 14.195 2.629 1.00 89.25 90 SER A N 1
ATOM 689 C CA . SER A 1 90 ? -0.248 13.146 3.651 1.00 89.25 90 SER A CA 1
ATOM 690 C C . SER A 1 90 ? -0.152 11.751 3.030 1.00 89.25 90 SER A C 1
ATOM 692 O O . SER A 1 90 ? -0.767 11.460 2.000 1.00 89.25 90 SER A O 1
ATOM 694 N N . ILE A 1 91 ? 0.578 10.862 3.704 1.00 93.44 91 ILE A N 1
ATOM 695 C CA . ILE A 1 91 ? 0.637 9.444 3.347 1.00 93.44 91 ILE A CA 1
ATOM 696 C C . ILE A 1 91 ? -0.758 8.797 3.402 1.00 93.44 91 ILE A C 1
ATOM 698 O O . ILE A 1 91 ? -1.092 8.016 2.520 1.00 93.44 91 ILE A O 1
ATOM 702 N N . GLY A 1 92 ? -1.626 9.209 4.334 1.00 94.50 92 GLY A N 1
ATOM 703 C CA . GLY A 1 92 ? -3.005 8.712 4.412 1.00 94.50 92 GLY A CA 1
ATOM 704 C C . GLY A 1 92 ? -3.833 9.025 3.162 1.00 94.50 92 GLY A C 1
ATOM 705 O O . GLY A 1 92 ? -4.536 8.155 2.663 1.00 94.50 92 GLY A O 1
ATOM 706 N N . ILE A 1 93 ? -3.688 10.232 2.602 1.00 92.31 93 ILE A N 1
ATOM 707 C CA . ILE A 1 93 ? -4.375 10.636 1.360 1.00 92.31 93 ILE A CA 1
ATOM 708 C C . ILE A 1 93 ? -3.810 9.855 0.169 1.00 92.31 93 ILE A C 1
ATOM 710 O O . ILE A 1 93 ? -4.557 9.370 -0.675 1.00 92.31 93 ILE A O 1
ATOM 714 N N . THR A 1 94 ? -2.487 9.677 0.130 1.00 95.38 94 THR A N 1
ATOM 715 C CA . THR A 1 94 ? -1.815 8.879 -0.909 1.00 95.38 94 THR A CA 1
ATOM 716 C C . THR A 1 94 ? -2.368 7.449 -0.934 1.00 95.38 94 THR A C 1
ATOM 718 O O . THR A 1 94 ? -2.723 6.933 -1.991 1.00 95.38 94 THR A O 1
ATOM 721 N N . MET A 1 95 ? -2.503 6.831 0.239 1.00 97.25 95 MET A N 1
ATOM 722 C CA . MET A 1 95 ? -3.024 5.472 0.374 1.00 97.25 95 MET A CA 1
ATOM 723 C C . MET A 1 95 ? -4.529 5.384 0.115 1.00 97.25 95 MET A C 1
ATOM 725 O O . MET A 1 95 ? -4.973 4.413 -0.487 1.00 97.25 95 MET A O 1
ATOM 729 N N . ALA A 1 96 ? -5.310 6.412 0.455 1.00 96.19 96 ALA A N 1
ATOM 730 C CA . ALA A 1 96 ? -6.732 6.467 0.117 1.00 96.19 96 ALA A CA 1
ATOM 731 C C . ALA A 1 96 ? -6.983 6.362 -1.396 1.00 96.19 96 ALA A C 1
ATOM 733 O O . ALA A 1 96 ? -7.901 5.662 -1.824 1.00 96.19 96 ALA A O 1
ATOM 734 N N . ARG A 1 97 ? -6.139 6.995 -2.224 1.00 96.50 97 ARG A N 1
ATOM 735 C CA . ARG A 1 97 ? -6.213 6.863 -3.691 1.00 96.50 97 ARG A CA 1
ATOM 736 C C . ARG A 1 97 ? -5.960 5.428 -4.158 1.00 96.50 97 ARG A C 1
ATOM 738 O O . ARG A 1 97 ? -6.634 4.952 -5.069 1.00 96.50 97 ARG A O 1
ATOM 745 N N . LEU A 1 98 ? -5.026 4.732 -3.509 1.00 97.44 98 LEU A N 1
ATOM 746 C CA . LEU A 1 98 ? -4.746 3.320 -3.772 1.00 97.44 98 LEU A CA 1
ATOM 747 C C . LEU A 1 98 ? -5.928 2.428 -3.360 1.00 97.44 98 LEU A C 1
ATOM 749 O O . LEU A 1 98 ? -6.376 1.603 -4.148 1.00 97.44 98 LEU A O 1
ATOM 753 N N . TRP A 1 99 ? -6.490 2.632 -2.165 1.00 97.94 99 TRP A N 1
ATOM 754 C CA . TRP A 1 99 ? -7.632 1.856 -1.663 1.00 97.94 99 TRP A CA 1
ATOM 755 C C . TRP A 1 99 ? -8.899 2.034 -2.508 1.00 97.94 99 TRP A C 1
ATOM 757 O O . TRP A 1 99 ? -9.680 1.099 -2.652 1.00 97.94 99 TRP A O 1
ATOM 767 N N . LYS A 1 100 ? -9.078 3.215 -3.111 1.00 95.75 100 LYS A N 1
ATOM 768 C CA . LYS A 1 100 ? -10.149 3.513 -4.077 1.00 95.75 100 LYS A CA 1
ATOM 769 C C . LYS A 1 100 ? -9.884 2.986 -5.492 1.00 95.75 100 LYS A C 1
ATOM 771 O O . LYS A 1 100 ? -10.705 3.203 -6.379 1.00 95.75 100 LYS A O 1
ATOM 776 N N . SER A 1 101 ? -8.749 2.328 -5.737 1.00 95.94 101 SER A N 1
ATOM 777 C CA . SER A 1 101 ? -8.326 1.886 -7.074 1.00 95.94 101 SER A CA 1
ATOM 778 C C . SER A 1 101 ? -8.192 3.022 -8.111 1.00 95.94 101 SER A C 1
ATOM 780 O O . SER A 1 101 ? -8.310 2.790 -9.322 1.00 95.94 101 SER A O 1
ATOM 782 N N . GLU A 1 102 ? -7.931 4.260 -7.666 1.00 96.19 102 GLU A N 1
ATOM 783 C CA . GLU A 1 102 ? -7.602 5.382 -8.565 1.00 96.19 102 GLU A CA 1
ATOM 784 C C . GLU A 1 102 ? -6.218 5.182 -9.198 1.00 96.19 102 GLU A C 1
ATOM 786 O O . GLU A 1 102 ? -5.993 5.520 -10.361 1.00 96.19 102 GLU A O 1
ATOM 791 N N . VAL A 1 103 ? -5.306 4.590 -8.428 1.00 97.19 103 VAL A N 1
ATOM 792 C CA . VAL A 1 103 ? -3.940 4.230 -8.816 1.00 97.19 103 VAL A CA 1
ATOM 793 C C . VAL A 1 103 ? -3.708 2.751 -8.504 1.00 97.19 103 VAL A C 1
ATOM 795 O O . VAL A 1 103 ? -4.343 2.204 -7.606 1.00 97.19 103 VAL A O 1
ATOM 798 N N . GLY A 1 104 ? -2.825 2.094 -9.256 1.00 96.62 104 GLY A N 1
ATOM 799 C CA . GLY A 1 104 ? -2.548 0.659 -9.113 1.00 96.62 104 GLY A CA 1
ATOM 800 C C . GLY A 1 104 ? -1.400 0.343 -8.159 1.00 96.62 104 GLY A C 1
ATOM 801 O O . GLY A 1 104 ? -1.313 -0.774 -7.651 1.00 96.62 104 GLY A O 1
ATOM 802 N N . ALA A 1 105 ? -0.525 1.320 -7.912 1.00 97.44 105 ALA A N 1
ATOM 803 C CA . ALA A 1 105 ? 0.564 1.204 -6.955 1.00 97.44 105 ALA A CA 1
ATOM 804 C C . ALA A 1 105 ? 0.970 2.569 -6.386 1.00 97.44 105 ALA A C 1
ATOM 806 O O . ALA A 1 105 ? 0.771 3.608 -7.020 1.00 97.44 105 ALA A O 1
ATOM 807 N N . VAL A 1 106 ? 1.588 2.550 -5.206 1.00 97.62 106 VAL A N 1
ATOM 808 C CA . VAL A 1 106 ? 2.196 3.719 -4.554 1.00 97.62 106 VAL A CA 1
ATOM 809 C C . VAL A 1 106 ? 3.661 3.424 -4.256 1.00 97.62 106 VAL A C 1
ATOM 811 O O . VAL A 1 106 ? 3.969 2.360 -3.728 1.00 97.62 106 VAL A O 1
ATOM 814 N N . VAL A 1 107 ? 4.557 4.372 -4.528 1.00 96.62 107 VAL A N 1
ATOM 815 C CA . VAL A 1 107 ? 5.963 4.295 -4.102 1.00 96.62 107 VAL A CA 1
ATOM 816 C C . VA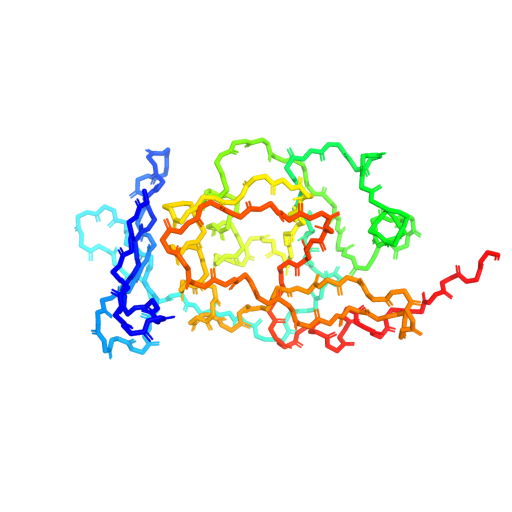L A 1 107 ? 6.158 5.083 -2.810 1.00 96.62 107 VAL A C 1
ATOM 818 O O . VAL A 1 107 ? 5.909 6.290 -2.748 1.00 96.62 107 VAL A O 1
ATOM 821 N N . LEU A 1 108 ? 6.660 4.404 -1.783 1.00 95.31 108 LEU A N 1
ATOM 822 C CA . LEU A 1 108 ? 7.078 4.986 -0.517 1.00 95.31 108 LEU A CA 1
ATOM 823 C C . LEU A 1 108 ? 8.607 5.061 -0.459 1.00 95.31 108 LEU A C 1
ATOM 825 O O . LEU A 1 108 ? 9.312 4.055 -0.350 1.00 95.31 108 LEU A O 1
ATOM 829 N N . ARG A 1 109 ? 9.111 6.293 -0.477 1.00 94.12 109 ARG A N 1
ATOM 830 C CA . ARG A 1 109 ? 10.514 6.659 -0.250 1.00 94.12 109 ARG A CA 1
ATOM 831 C C . ARG A 1 109 ? 11.048 6.132 1.094 1.00 94.12 109 ARG A C 1
ATOM 833 O O . ARG A 1 109 ? 10.244 5.980 2.019 1.00 94.12 109 ARG A O 1
ATOM 840 N N . PRO A 1 110 ? 12.369 5.914 1.241 1.00 94.88 110 PRO A N 1
ATOM 841 C CA . PRO A 1 110 ? 12.980 5.689 2.548 1.00 94.88 110 PRO A CA 1
ATOM 842 C C . PRO A 1 110 ? 12.701 6.884 3.460 1.00 94.88 110 PRO A C 1
ATOM 844 O O . PRO A 1 110 ? 12.637 8.025 2.988 1.00 94.88 110 PRO A O 1
ATOM 847 N N . GLY A 1 111 ? 12.542 6.637 4.753 1.00 93.31 111 GLY A N 1
ATOM 848 C CA . GLY A 1 111 ? 12.184 7.686 5.690 1.00 93.31 111 GLY A CA 1
ATOM 849 C C . GLY A 1 111 ? 11.838 7.180 7.079 1.00 93.31 111 GLY A C 1
ATOM 850 O O . GLY A 1 111 ? 11.853 5.983 7.364 1.00 93.31 111 GLY A O 1
ATOM 851 N N . ASP A 1 112 ? 11.534 8.152 7.926 1.00 93.38 112 ASP A N 1
ATOM 852 C CA . ASP A 1 112 ? 11.017 7.938 9.264 1.00 93.38 112 ASP A CA 1
ATOM 853 C C . ASP A 1 112 ? 9.575 7.427 9.209 1.00 93.38 112 ASP A C 1
ATOM 855 O O . ASP A 1 112 ? 8.700 8.056 8.610 1.00 93.38 112 ASP A O 1
ATOM 859 N N . GLU A 1 113 ? 9.316 6.320 9.889 1.00 93.25 113 GLU A N 1
ATOM 860 C CA . GLU A 1 113 ? 8.002 5.704 9.998 1.00 93.25 113 GLU A CA 1
ATOM 861 C C . GLU A 1 113 ? 7.533 5.795 11.441 1.00 93.25 113 GLU A C 1
ATOM 863 O O . GLU A 1 113 ? 8.128 5.236 12.366 1.00 93.25 113 GLU A O 1
ATOM 868 N N . THR A 1 114 ? 6.466 6.560 11.644 1.00 95.12 114 THR A N 1
ATOM 869 C CA . THR A 1 114 ? 5.855 6.712 12.958 1.00 95.12 114 THR A CA 1
ATOM 870 C C . THR A 1 114 ? 4.662 5.763 13.086 1.00 95.12 114 THR A C 1
ATOM 872 O O . THR A 1 114 ? 3.928 5.562 12.112 1.00 95.12 114 THR A O 1
ATOM 875 N N . PRO A 1 115 ? 4.404 5.202 14.277 1.00 94.62 115 PRO A N 1
ATOM 876 C CA . PRO A 1 115 ? 3.290 4.273 14.470 1.00 94.62 115 PRO A CA 1
ATOM 877 C C . 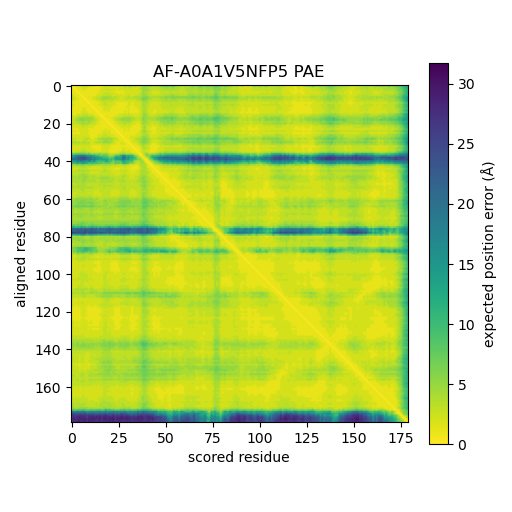PRO A 1 115 ? 1.919 4.864 14.112 1.00 94.62 115 PRO A C 1
ATOM 879 O O . PRO A 1 115 ? 1.062 4.167 13.577 1.00 94.62 115 PRO A O 1
ATOM 882 N N . TRP A 1 116 ? 1.698 6.156 14.379 1.00 94.38 116 TRP A N 1
ATOM 883 C CA . TRP A 1 116 ? 0.413 6.820 14.117 1.00 94.38 116 TRP A CA 1
ATOM 884 C C . TRP A 1 116 ? 0.159 7.114 12.634 1.00 94.38 116 TRP A C 1
ATOM 886 O O . TRP A 1 116 ? -0.999 7.292 12.249 1.00 94.38 116 TRP A O 1
ATOM 896 N N . ASP A 1 117 ? 1.207 7.142 11.808 1.00 93.25 117 ASP A N 1
ATOM 897 C CA . ASP A 1 117 ? 1.073 7.202 10.353 1.00 93.25 117 ASP A CA 1
ATOM 898 C C . ASP A 1 117 ? 0.954 5.795 9.755 1.00 93.25 117 ASP A C 1
ATOM 900 O O . ASP A 1 117 ? 0.100 5.544 8.905 1.00 93.25 117 ASP A O 1
ATOM 904 N N . LEU A 1 118 ? 1.788 4.866 10.227 1.00 95.19 118 LEU A N 1
ATOM 905 C CA . LEU A 1 118 ? 1.993 3.563 9.606 1.00 95.19 118 LEU A CA 1
ATOM 906 C C . LEU A 1 118 ? 0.931 2.529 9.979 1.00 95.19 118 LEU A C 1
ATOM 908 O O . LEU A 1 118 ? 0.389 1.882 9.088 1.00 95.19 118 LEU A O 1
ATOM 912 N N . CYS A 1 119 ? 0.601 2.375 11.265 1.00 97.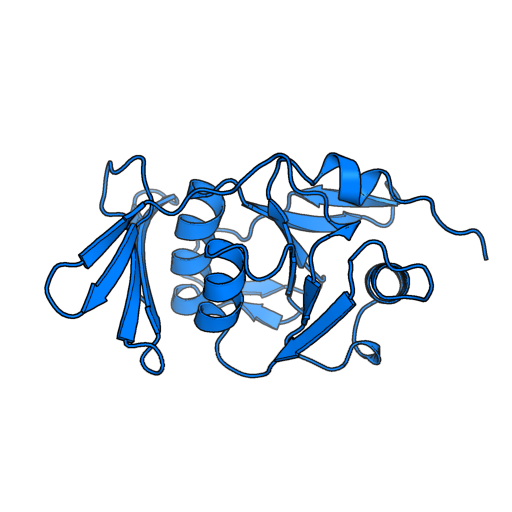31 119 CYS A N 1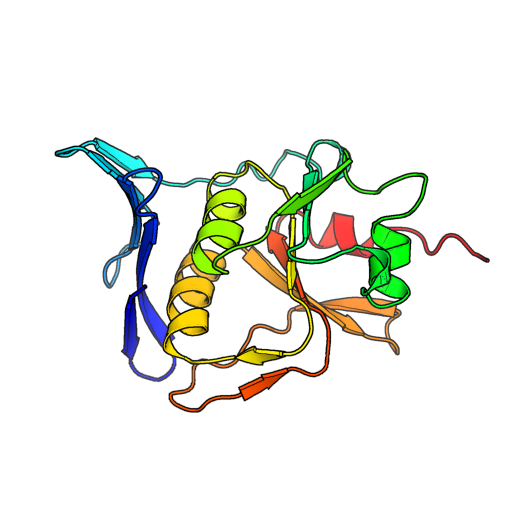
ATOM 913 C CA . CYS A 1 119 ? -0.319 1.330 11.722 1.00 97.31 119 CYS A CA 1
ATOM 914 C C . CYS A 1 119 ? -1.721 1.447 11.093 1.00 97.31 119 CYS A C 1
ATOM 916 O O . CYS A 1 119 ? -2.234 0.430 10.623 1.00 97.31 119 CYS A O 1
ATOM 918 N N . PRO A 1 120 ? -2.345 2.642 10.990 1.00 97.69 120 PRO A N 1
ATOM 919 C CA . PRO A 1 120 ? -3.636 2.770 10.315 1.00 97.69 120 PRO A CA 1
ATOM 920 C C . PRO A 1 120 ? -3.565 2.389 8.833 1.00 97.69 120 PRO A C 1
ATOM 922 O O . PRO A 1 120 ? -4.479 1.757 8.308 1.00 97.69 120 PRO A O 1
ATOM 925 N N . ILE A 1 121 ? -2.471 2.759 8.162 1.00 97.25 121 ILE A N 1
ATOM 926 C CA . ILE A 1 121 ? -2.257 2.455 6.747 1.00 97.25 121 ILE A CA 1
ATOM 927 C C . ILE A 1 121 ? -2.043 0.965 6.533 1.00 97.25 121 ILE A C 1
ATOM 929 O O . ILE A 1 121 ? -2.646 0.399 5.624 1.00 97.25 121 ILE A O 1
ATOM 933 N N . LEU A 1 122 ? -1.198 0.348 7.356 1.00 97.25 122 LEU A N 1
ATOM 934 C CA . LEU A 1 122 ? -0.883 -1.069 7.289 1.00 97.25 122 LEU A CA 1
ATOM 935 C C . LEU A 1 122 ? -2.152 -1.898 7.475 1.00 97.25 122 LEU A C 1
ATOM 937 O O . LEU A 1 122 ? -2.487 -2.676 6.589 1.00 97.25 122 LEU A O 1
ATOM 941 N N . GLY A 1 123 ? -2.912 -1.639 8.544 1.00 97.50 123 GLY A N 1
ATOM 942 C CA . GLY A 1 123 ? -4.140 -2.376 8.836 1.00 97.50 123 GLY A CA 1
ATOM 943 C C . GLY A 1 123 ? -5.165 -2.304 7.703 1.00 97.50 123 GLY A C 1
ATOM 944 O O . GLY A 1 123 ? -5.695 -3.328 7.278 1.00 97.50 123 GLY A O 1
ATOM 945 N N . ILE A 1 124 ? -5.424 -1.107 7.157 1.00 98.38 124 ILE A N 1
ATOM 946 C CA . ILE A 1 124 ? -6.364 -0.956 6.031 1.00 98.38 124 ILE A CA 1
ATOM 947 C C . ILE A 1 124 ? -5.830 -1.660 4.776 1.00 98.38 124 ILE A C 1
ATOM 9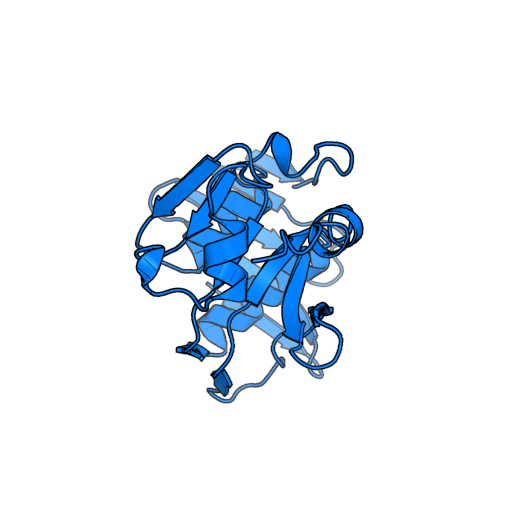49 O O . ILE A 1 124 ? -6.578 -2.354 4.088 1.00 98.38 124 ILE A O 1
ATOM 953 N N . SER A 1 125 ? -4.541 -1.493 4.482 1.00 98.31 125 SER A N 1
ATOM 954 C CA . SER A 1 125 ? -3.915 -2.029 3.271 1.00 98.31 125 SER A CA 1
ATOM 955 C C . SER A 1 125 ? -3.884 -3.556 3.276 1.00 98.31 125 SER A C 1
ATOM 957 O O . SER A 1 125 ? -4.297 -4.165 2.294 1.00 98.31 125 SER A O 1
ATOM 959 N N . GLU A 1 126 ? -3.473 -4.186 4.379 1.00 96.88 126 GLU A N 1
ATOM 960 C CA . GLU A 1 126 ? -3.469 -5.648 4.513 1.00 96.88 126 GLU A CA 1
ATOM 961 C C . GLU A 1 126 ? -4.872 -6.227 4.373 1.00 96.88 126 GLU A C 1
ATOM 963 O O . GLU A 1 126 ? -5.069 -7.232 3.689 1.00 96.88 126 GLU A O 1
ATOM 968 N N . LYS A 1 127 ? -5.863 -5.553 4.960 1.00 97.19 127 LYS A N 1
ATOM 969 C CA . LYS A 1 127 ? -7.257 -5.985 4.907 1.00 97.19 127 LYS A CA 1
ATOM 970 C C . LYS A 1 127 ? -7.865 -5.900 3.508 1.00 97.19 127 LYS A C 1
ATOM 972 O O . LYS A 1 127 ? -8.764 -6.671 3.190 1.00 97.19 127 LYS A O 1
ATOM 977 N N . LEU A 1 128 ? -7.349 -4.999 2.675 1.00 98.12 128 LEU A N 1
ATOM 978 C CA . LEU A 1 128 ? -7.681 -4.875 1.256 1.00 98.12 128 LEU A CA 1
ATOM 979 C C . LEU A 1 128 ? -6.767 -5.707 0.339 1.00 98.12 128 LEU A C 1
ATOM 981 O O . LEU A 1 128 ? -6.861 -5.564 -0.874 1.00 98.12 128 LEU A O 1
ATOM 985 N N . GLY A 1 129 ? -5.876 -6.546 0.880 1.00 97.75 129 GLY A N 1
ATOM 986 C CA . GLY A 1 129 ? -5.005 -7.419 0.084 1.00 97.75 129 GLY A CA 1
ATOM 987 C C . GLY A 1 129 ? -3.782 -6.725 -0.526 1.00 97.75 129 GLY A C 1
ATOM 988 O O . GLY A 1 129 ? -3.146 -7.267 -1.430 1.00 97.75 129 GLY A O 1
ATOM 989 N N . PHE A 1 130 ? -3.416 -5.529 -0.063 1.00 98.56 130 PHE A N 1
ATOM 990 C CA . PHE A 1 130 ? -2.192 -4.857 -0.498 1.00 98.56 130 PHE A CA 1
ATOM 991 C C . PHE A 1 130 ? -0.951 -5.408 0.208 1.00 98.56 130 PHE A C 1
ATOM 993 O O . PHE A 1 130 ? -0.972 -5.791 1.378 1.00 98.56 130 PHE A O 1
ATOM 1000 N N . ARG A 1 131 ? 0.157 -5.424 -0.530 1.00 98.38 131 ARG A N 1
ATOM 1001 C CA . ARG A 1 131 ? 1.474 -5.896 -0.105 1.00 98.38 131 ARG A CA 1
ATOM 1002 C C . ARG A 1 131 ? 2.486 -4.769 -0.218 1.00 98.38 131 ARG A C 1
ATOM 1004 O O . ARG A 1 131 ? 2.398 -3.938 -1.120 1.00 98.38 131 ARG A O 1
ATOM 1011 N N . PHE A 1 132 ? 3.442 -4.759 0.699 1.00 98.19 132 PHE A N 1
ATOM 1012 C CA . PHE A 1 132 ? 4.499 -3.757 0.789 1.00 98.19 132 PHE A CA 1
ATOM 1013 C C . PHE A 1 132 ? 5.760 -4.382 0.212 1.00 98.19 132 PHE A C 1
ATOM 1015 O O . PHE A 1 132 ? 6.420 -5.181 0.862 1.00 98.19 132 PHE A O 1
ATOM 1022 N N . MET A 1 133 ? 6.055 -4.074 -1.042 1.00 97.75 133 MET A N 1
ATOM 1023 C CA . MET A 1 133 ? 7.047 -4.784 -1.832 1.00 97.75 133 MET A CA 1
ATOM 1024 C C . MET A 1 133 ? 8.365 -4.007 -1.883 1.00 97.75 133 MET A C 1
ATOM 1026 O O . MET A 1 133 ? 8.426 -2.925 -2.463 1.00 97.75 133 MET A O 1
ATOM 1030 N N . ALA A 1 134 ? 9.428 -4.549 -1.295 1.00 96.75 134 ALA A N 1
ATOM 1031 C CA . ALA A 1 134 ? 10.770 -3.972 -1.335 1.00 96.75 134 ALA A CA 1
ATOM 1032 C C . ALA A 1 134 ? 11.637 -4.713 -2.358 1.00 96.75 134 ALA A C 1
ATOM 1034 O O . ALA A 1 134 ? 11.566 -5.939 -2.456 1.00 96.75 134 ALA A O 1
ATOM 1035 N N . TYR A 1 135 ? 12.471 -3.991 -3.105 1.00 94.94 135 TYR A N 1
ATOM 1036 C CA . TYR A 1 135 ? 13.392 -4.617 -4.053 1.00 94.94 135 TYR A CA 1
ATOM 1037 C C . TYR A 1 135 ? 14.529 -5.338 -3.314 1.00 94.94 135 TYR A C 1
ATOM 1039 O O . TYR A 1 135 ? 15.148 -4.783 -2.403 1.00 94.94 135 TYR A O 1
ATOM 1047 N N . ASN A 1 136 ? 14.801 -6.583 -3.695 1.00 93.62 136 ASN A N 1
ATOM 1048 C CA . ASN A 1 136 ? 15.920 -7.368 -3.196 1.00 93.62 136 ASN A CA 1
ATOM 1049 C C . ASN A 1 136 ? 16.970 -7.522 -4.300 1.00 93.62 136 ASN A C 1
ATOM 1051 O O . ASN A 1 136 ? 16.748 -8.211 -5.291 1.00 93.62 136 ASN A O 1
ATOM 1055 N N . GLU A 1 137 ? 18.141 -6.926 -4.086 1.00 89.62 137 GLU A N 1
ATOM 1056 C CA . GLU A 1 137 ? 19.271 -6.958 -5.025 1.00 89.62 137 GLU A CA 1
ATOM 1057 C C . GLU A 1 137 ? 19.761 -8.378 -5.356 1.00 89.62 137 GLU A C 1
ATOM 1059 O O . GLU A 1 137 ? 20.208 -8.636 -6.470 1.00 89.62 137 GLU A O 1
ATOM 1064 N N . ASN A 1 138 ? 19.662 -9.325 -4.416 1.00 90.19 138 ASN A N 1
ATOM 1065 C CA . ASN A 1 138 ? 20.158 -10.689 -4.617 1.00 90.19 138 ASN A CA 1
ATOM 1066 C C . ASN A 1 138 ? 19.231 -11.511 -5.517 1.00 90.19 138 ASN A C 1
ATOM 1068 O O . ASN A 1 138 ? 19.704 -12.255 -6.374 1.00 90.19 138 ASN A O 1
ATOM 1072 N N . SER A 1 139 ? 17.917 -11.409 -5.299 1.00 90.31 139 SER A N 1
ATOM 1073 C CA . SER A 1 139 ? 16.909 -12.115 -6.100 1.00 90.31 139 SER A CA 1
ATOM 1074 C C . SER A 1 139 ? 16.487 -11.328 -7.340 1.00 90.31 139 SER A C 1
ATOM 1076 O O . SER A 1 139 ? 15.870 -11.903 -8.232 1.00 90.31 139 SER A O 1
ATOM 1078 N N . ARG A 1 140 ? 16.841 -10.036 -7.404 1.00 88.75 140 ARG A N 1
ATOM 1079 C CA . ARG A 1 140 ? 16.432 -9.065 -8.433 1.00 88.75 140 ARG A CA 1
ATOM 1080 C C . ARG A 1 140 ? 14.913 -9.021 -8.598 1.00 88.75 140 ARG A C 1
ATOM 1082 O O . ARG A 1 140 ? 14.380 -8.897 -9.695 1.00 88.75 140 ARG A O 1
ATOM 1089 N N . GLN A 1 141 ? 14.214 -9.162 -7.476 1.00 90.75 141 GLN A N 1
ATOM 1090 C CA . GLN A 1 141 ? 12.761 -9.233 -7.396 1.00 90.75 141 GLN A CA 1
ATOM 1091 C C . GLN A 1 141 ? 12.246 -8.342 -6.275 1.00 90.75 141 GLN A C 1
ATOM 1093 O O . GLN A 1 141 ? 12.954 -8.024 -5.318 1.00 90.75 141 GLN A O 1
ATOM 1098 N N . PHE A 1 142 ? 10.979 -7.965 -6.387 1.00 93.56 142 PHE A N 1
ATOM 1099 C CA . PHE A 1 142 ? 10.253 -7.325 -5.312 1.00 93.56 142 PHE A CA 1
ATOM 1100 C C . PHE A 1 142 ? 9.693 -8.386 -4.358 1.00 93.56 142 PHE A C 1
ATOM 1102 O O . PHE A 1 142 ? 8.945 -9.286 -4.749 1.00 93.56 142 PHE A O 1
ATOM 1109 N N . GLU A 1 143 ? 10.029 -8.252 -3.079 1.00 96.25 143 GLU A N 1
ATOM 1110 C CA . GLU A 1 143 ? 9.646 -9.168 -2.008 1.00 96.25 143 GLU A CA 1
ATOM 1111 C C . GLU A 1 143 ? 8.742 -8.464 -1.000 1.00 96.25 143 GLU A C 1
ATOM 1113 O O . GLU A 1 143 ? 8.963 -7.302 -0.655 1.00 96.25 143 GLU A O 1
ATOM 1118 N N . ASN A 1 144 ? 7.732 -9.175 -0.496 1.00 97.38 144 ASN A N 1
ATOM 1119 C CA . ASN A 1 144 ? 6.842 -8.628 0.521 1.00 97.38 144 ASN A CA 1
ATOM 1120 C C . ASN A 1 144 ? 7.609 -8.411 1.837 1.00 97.38 144 ASN A C 1
ATOM 1122 O O . ASN A 1 144 ? 8.064 -9.367 2.466 1.00 97.38 144 ASN A O 1
ATOM 1126 N N . ARG A 1 145 ? 7.730 -7.151 2.247 1.00 96.38 145 ARG A N 1
ATOM 1127 C CA . ARG A 1 145 ? 8.352 -6.677 3.485 1.00 96.38 145 ARG A CA 1
ATOM 1128 C C . ARG A 1 145 ? 7.431 -5.636 4.131 1.00 96.38 145 ARG A C 1
ATOM 1130 O O . ARG A 1 145 ? 7.686 -4.436 4.006 1.00 96.38 145 ARG A O 1
ATOM 1137 N N . PRO A 1 146 ? 6.330 -6.074 4.770 1.00 94.25 146 PRO A N 1
ATOM 1138 C CA . PRO A 1 146 ? 5.462 -5.162 5.493 1.00 94.25 146 PRO A CA 1
ATOM 1139 C C . PRO A 1 146 ? 6.222 -4.511 6.656 1.00 94.25 146 PRO A C 1
ATOM 1141 O O . PRO A 1 146 ? 7.074 -5.157 7.276 1.00 94.25 146 PRO A O 1
ATOM 1144 N N . PRO A 1 147 ? 5.924 -3.242 6.960 1.00 92.56 147 PRO A N 1
ATOM 1145 C CA . PRO A 1 147 ? 6.404 -2.601 8.170 1.00 92.56 147 PRO A CA 1
ATOM 1146 C C . PRO A 1 147 ? 5.992 -3.368 9.430 1.00 92.56 147 PRO A C 1
ATOM 1148 O O . PRO A 1 147 ? 4.946 -4.015 9.469 1.00 92.56 147 PRO A O 1
ATOM 1151 N N . LEU A 1 148 ? 6.794 -3.257 10.487 1.00 92.19 148 LEU A N 1
ATOM 1152 C CA . LEU A 1 148 ? 6.465 -3.857 11.778 1.00 92.19 148 LEU A CA 1
ATOM 1153 C C . LEU A 1 148 ? 5.404 -3.023 12.504 1.00 92.19 148 LEU A C 1
ATOM 1155 O O . LEU A 1 148 ? 5.509 -1.798 12.580 1.00 92.19 148 LEU A O 1
ATOM 1159 N N . VAL A 1 149 ? 4.422 -3.690 13.109 1.00 95.50 149 VAL A N 1
ATOM 1160 C CA . VAL A 1 149 ? 3.502 -3.055 14.059 1.00 95.50 149 VAL A CA 1
ATOM 1161 C C . VAL A 1 149 ? 4.238 -2.879 15.386 1.00 95.50 149 VAL A C 1
ATOM 1163 O O . VAL A 1 149 ? 4.452 -3.830 16.134 1.00 95.50 149 VAL A O 1
ATOM 1166 N N . THR A 1 150 ? 4.658 -1.652 15.676 1.00 93.94 150 THR A N 1
ATOM 1167 C CA . THR A 1 150 ? 5.431 -1.309 16.878 1.00 93.94 150 THR A CA 1
ATOM 1168 C C . THR A 1 150 ? 4.996 0.052 17.426 1.00 93.94 150 THR A C 1
ATOM 1170 O O . THR A 1 150 ? 4.581 0.910 16.647 1.00 93.94 150 THR A O 1
ATOM 1173 N N . PRO A 1 151 ? 5.067 0.290 18.752 1.00 92.62 151 PRO A N 1
ATOM 1174 C CA . PRO A 1 151 ? 4.862 1.619 19.329 1.00 92.62 151 PRO A CA 1
ATOM 1175 C C . PRO A 1 151 ? 6.061 2.559 19.119 1.00 92.62 151 PRO A C 1
ATOM 1177 O O . PRO A 1 151 ? 5.992 3.731 19.491 1.00 92.62 151 PRO A O 1
ATOM 1180 N N . GLU A 1 152 ? 7.164 2.068 18.555 1.00 94.62 152 GLU A N 1
ATOM 1181 C CA . GLU A 1 152 ? 8.393 2.832 18.363 1.00 94.62 152 GLU A CA 1
ATOM 1182 C C . GLU A 1 152 ? 8.509 3.384 16.943 1.00 94.62 152 GLU A C 1
ATOM 1184 O O . GLU A 1 152 ? 8.121 2.748 15.965 1.00 94.62 152 GLU A O 1
ATOM 1189 N N . LYS A 1 153 ? 9.117 4.565 16.821 1.00 95.00 153 LYS A N 1
ATOM 1190 C CA . LYS A 1 153 ? 9.509 5.118 15.525 1.00 95.00 153 LYS A CA 1
ATOM 1191 C C . LYS A 1 153 ? 10.559 4.210 14.877 1.00 95.00 153 LYS A C 1
ATOM 1193 O O . LYS A 1 153 ? 11.551 3.875 15.518 1.00 95.00 153 LYS A O 1
ATOM 1198 N N . GLN A 1 154 ? 10.360 3.867 13.610 1.00 94.50 154 GLN A N 1
ATOM 1199 C CA . GLN A 1 154 ? 11.306 3.090 12.812 1.00 94.50 154 GLN A CA 1
ATOM 1200 C C . GLN A 1 154 ? 11.924 3.970 11.727 1.00 94.50 154 GLN A C 1
ATOM 1202 O O . GLN A 1 154 ? 11.306 4.923 11.257 1.00 94.50 154 GLN A O 1
ATOM 1207 N N . GLN A 1 155 ? 13.146 3.649 11.317 1.00 95.06 155 GLN A N 1
ATOM 1208 C CA . GLN A 1 155 ? 13.759 4.226 10.127 1.00 95.06 155 GLN A CA 1
ATOM 1209 C C . GLN A 1 155 ? 13.799 3.141 9.058 1.00 95.06 155 GLN A C 1
ATOM 1211 O O . GLN A 1 155 ? 14.466 2.124 9.243 1.00 95.06 155 GLN A O 1
ATOM 1216 N N . ARG A 1 156 ? 13.129 3.375 7.929 1.00 95.00 156 ARG A N 1
ATOM 1217 C CA . ARG A 1 156 ? 13.259 2.531 6.741 1.00 95.00 156 ARG A CA 1
ATOM 1218 C C . ARG A 1 156 ? 14.279 3.147 5.789 1.00 95.00 156 ARG A C 1
ATOM 1220 O O . ARG A 1 156 ? 14.193 4.332 5.465 1.00 95.00 156 ARG A O 1
ATOM 1227 N N . ASP A 1 157 ? 15.243 2.352 5.345 1.00 95.31 157 ASP A N 1
ATOM 1228 C CA . ASP A 1 157 ? 16.356 2.752 4.472 1.00 95.31 157 ASP A CA 1
ATOM 1229 C C . ASP A 1 157 ? 16.204 2.279 3.014 1.00 95.31 157 ASP A C 1
ATOM 1231 O O . ASP A 1 157 ? 16.973 2.689 2.149 1.00 95.31 157 ASP A O 1
ATOM 1235 N N . TYR A 1 158 ? 15.170 1.492 2.713 1.00 95.12 158 TYR A N 1
ATOM 1236 C CA . TYR A 1 158 ? 14.823 1.017 1.369 1.00 95.12 158 TYR A CA 1
ATOM 1237 C C . TYR A 1 158 ? 13.508 1.614 0.867 1.00 95.12 158 TYR A C 1
ATOM 1239 O O . TYR A 1 158 ? 12.714 2.119 1.650 1.00 95.12 158 TYR A O 1
ATOM 1247 N N . GLU A 1 159 ? 13.247 1.552 -0.438 1.00 96.06 159 GLU A N 1
ATOM 1248 C CA . GLU A 1 159 ? 11.952 1.911 -1.030 1.00 96.06 159 GLU A CA 1
ATOM 1249 C C . GLU A 1 159 ? 10.947 0.764 -0.950 1.00 96.06 159 GLU A C 1
ATOM 1251 O O . GLU A 1 159 ? 11.319 -0.410 -0.965 1.00 96.06 159 GLU A O 1
ATOM 1256 N N . VAL A 1 160 ? 9.663 1.115 -0.896 1.00 96.56 160 VAL A N 1
ATOM 1257 C CA . VAL A 1 160 ? 8.563 0.150 -0.909 1.00 96.56 160 VAL A CA 1
ATOM 1258 C C . VAL A 1 160 ? 7.557 0.533 -1.981 1.00 96.56 160 VAL A C 1
ATOM 1260 O O . VAL A 1 160 ? 7.128 1.682 -2.051 1.00 96.56 160 VAL A O 1
ATOM 1263 N N . ILE A 1 161 ? 7.145 -0.442 -2.781 1.00 97.06 161 ILE A N 1
ATOM 1264 C CA . ILE A 1 161 ? 6.002 -0.342 -3.682 1.00 97.06 161 ILE A CA 1
ATOM 1265 C C . ILE A 1 161 ? 4.817 -1.014 -3.004 1.00 97.06 161 ILE A C 1
ATOM 1267 O O . ILE A 1 161 ? 4.847 -2.214 -2.744 1.00 97.06 161 ILE A O 1
ATOM 1271 N N . VAL A 1 162 ? 3.764 -0.253 -2.725 1.00 98.31 162 VAL A N 1
ATOM 1272 C CA . VAL A 1 162 ? 2.513 -0.819 -2.224 1.00 98.31 162 VAL A CA 1
ATOM 1273 C C . VAL A 1 162 ? 1.621 -1.165 -3.407 1.00 98.31 162 VAL A C 1
ATOM 1275 O O . VAL A 1 162 ? 1.267 -0.283 -4.187 1.00 98.31 162 VAL A O 1
ATOM 1278 N N . VAL A 1 163 ? 1.283 -2.445 -3.553 1.00 98.00 163 VAL A N 1
ATOM 1279 C CA . VAL A 1 163 ? 0.514 -2.986 -4.686 1.00 98.00 163 VAL A CA 1
ATOM 1280 C C . VAL A 1 163 ? -0.398 -4.118 -4.216 1.00 98.00 163 VAL A C 1
ATOM 1282 O O . VAL A 1 163 ? -0.092 -4.802 -3.243 1.00 98.00 163 VAL A O 1
ATOM 1285 N N . HIS A 1 164 ? -1.539 -4.315 -4.874 1.00 98.44 164 HIS A N 1
ATOM 1286 C CA . HIS A 1 164 ? -2.448 -5.410 -4.531 1.00 98.44 164 HIS A CA 1
ATOM 1287 C C . HIS A 1 164 ? -1.818 -6.776 -4.839 1.00 98.44 164 HIS A C 1
ATOM 1289 O O . HIS A 1 164 ? -1.139 -6.934 -5.855 1.00 98.44 164 HIS A O 1
ATOM 1295 N N . GLU A 1 165 ? -2.086 -7.785 -4.011 1.00 98.06 165 GLU A N 1
ATOM 1296 C CA . GLU A 1 165 ? -1.497 -9.123 -4.136 1.00 98.06 165 GLU A CA 1
ATOM 1297 C C . GLU A 1 165 ? -1.748 -9.785 -5.497 1.00 98.06 165 GLU A C 1
ATOM 1299 O O . GLU A 1 165 ? -0.861 -10.451 -6.029 1.00 98.06 165 GLU A O 1
ATOM 1304 N N . SER A 1 166 ? -2.901 -9.517 -6.123 1.00 97.50 166 SER A N 1
ATOM 1305 C CA . SER A 1 166 ? -3.229 -10.030 -7.464 1.00 97.50 166 SER A CA 1
ATOM 1306 C C . SER A 1 166 ? -2.276 -9.548 -8.567 1.00 97.50 166 SER A C 1
ATOM 1308 O O . SER A 1 166 ? -2.264 -10.118 -9.652 1.00 97.50 166 SER A O 1
ATOM 1310 N N . ARG A 1 167 ? -1.476 -8.509 -8.301 1.00 95.25 167 ARG A N 1
ATOM 1311 C CA . ARG A 1 167 ? -0.563 -7.860 -9.256 1.00 95.25 167 ARG A CA 1
ATOM 1312 C C . ARG A 1 167 ? 0.906 -8.042 -8.895 1.00 95.25 167 ARG A C 1
ATOM 1314 O O . ARG A 1 167 ? 1.775 -7.543 -9.599 1.00 95.25 167 ARG A O 1
ATOM 1321 N N . VAL A 1 168 ? 1.212 -8.774 -7.824 1.00 95.38 168 VAL A N 1
ATOM 1322 C CA . VAL A 1 168 ? 2.602 -9.046 -7.425 1.00 95.38 168 VAL A CA 1
ATOM 1323 C C . VAL A 1 168 ? 3.328 -9.875 -8.486 1.00 95.38 168 VAL A C 1
ATOM 1325 O O . VAL A 1 168 ? 4.484 -9.600 -8.795 1.00 95.38 168 VAL A O 1
ATOM 1328 N N . ALA A 1 169 ? 2.647 -10.859 -9.082 1.00 92.88 169 ALA A N 1
ATOM 1329 C CA . ALA A 1 169 ? 3.214 -11.656 -10.170 1.00 92.88 169 ALA A CA 1
ATOM 1330 C C . ALA A 1 169 ? 3.485 -10.809 -11.420 1.00 92.88 169 ALA A C 1
ATOM 1332 O O . ALA A 1 169 ? 4.501 -11.004 -12.076 1.00 92.88 169 ALA A O 1
ATOM 1333 N N . GLU A 1 170 ? 2.601 -9.854 -11.714 1.00 91.88 170 GLU A N 1
ATOM 1334 C CA . GLU A 1 170 ? 2.802 -8.871 -12.775 1.00 91.88 170 GLU A CA 1
ATOM 1335 C C . GLU A 1 170 ? 4.051 -8.028 -12.444 1.00 91.88 170 GLU A C 1
ATOM 1337 O O . GLU A 1 170 ? 5.023 -8.090 -13.189 1.00 91.88 170 GLU A O 1
ATOM 1342 N N . LEU A 1 171 ? 4.112 -7.381 -11.271 1.00 91.69 171 LEU A N 1
ATOM 1343 C CA . LEU A 1 171 ? 5.265 -6.577 -10.825 1.00 91.69 171 LEU A CA 1
ATOM 1344 C C . LEU A 1 171 ? 6.615 -7.315 -10.934 1.00 91.69 171 LEU A C 1
ATOM 1346 O O . LEU A 1 171 ? 7.594 -6.732 -11.390 1.00 91.69 171 LEU A O 1
ATOM 1350 N N . ASN A 1 172 ? 6.667 -8.592 -10.542 1.00 89.94 172 ASN A N 1
ATOM 1351 C CA . ASN A 1 172 ? 7.879 -9.420 -10.610 1.00 89.94 172 ASN A CA 1
ATOM 1352 C C . ASN A 1 172 ? 8.142 -10.045 -11.987 1.00 89.94 172 ASN A C 1
ATOM 1354 O O . ASN A 1 172 ? 9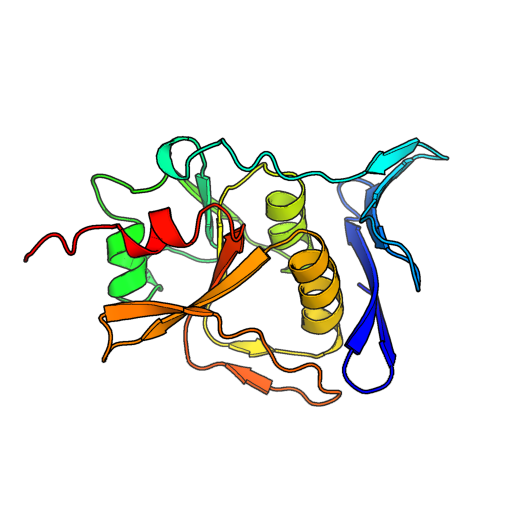.253 -10.497 -12.251 1.00 89.94 172 ASN A O 1
ATOM 1358 N N . GLY A 1 173 ? 7.134 -10.105 -12.857 1.00 82.56 173 GLY A N 1
ATOM 1359 C CA . GLY A 1 173 ? 7.255 -10.606 -14.225 1.00 82.56 173 GLY A CA 1
ATOM 1360 C C . GLY A 1 173 ? 7.862 -9.587 -15.185 1.00 82.56 173 GLY A C 1
ATOM 1361 O O . GLY A 1 173 ? 8.046 -9.895 -16.363 1.00 82.56 173 GLY A O 1
ATOM 1362 N N . TRP A 1 174 ? 8.157 -8.379 -14.708 1.00 70.75 174 TRP A N 1
ATOM 1363 C CA . TRP A 1 174 ? 8.744 -7.338 -15.524 1.00 70.75 174 TRP A CA 1
ATOM 1364 C C . TRP A 1 174 ? 10.178 -7.718 -15.932 1.00 70.75 174 TRP A C 1
ATOM 1366 O O . TRP A 1 174 ? 11.041 -7.898 -15.069 1.00 70.75 174 TRP A O 1
ATOM 1376 N N . PRO A 1 175 ? 10.453 -7.876 -17.242 1.00 59.59 175 PRO A N 1
ATOM 1377 C CA . PRO A 1 175 ? 11.794 -8.180 -17.703 1.00 59.59 175 PRO A CA 1
ATOM 1378 C C . PRO A 1 175 ? 12.735 -7.036 -17.348 1.00 59.59 175 PRO A C 1
ATOM 1380 O O . PRO A 1 175 ? 12.481 -5.881 -17.693 1.00 59.59 175 PRO A O 1
ATOM 1383 N N . GLU A 1 176 ? 13.863 -7.379 -16.731 1.00 54.88 176 GLU A N 1
ATOM 1384 C CA . GLU A 1 176 ? 15.056 -6.548 -16.783 1.00 54.88 176 GLU A CA 1
ATOM 1385 C C . GLU A 1 176 ? 15.311 -6.217 -18.252 1.00 54.88 176 GLU A C 1
ATOM 1387 O O . GLU A 1 176 ? 15.782 -7.057 -19.024 1.00 54.88 176 GLU A O 1
ATOM 1392 N N . ILE A 1 177 ? 14.953 -5.009 -18.680 1.00 46.03 177 ILE A N 1
ATOM 1393 C CA . ILE A 1 177 ? 15.423 -4.501 -19.958 1.00 46.03 177 ILE A CA 1
ATOM 1394 C C . ILE A 1 177 ? 16.920 -4.307 -19.755 1.00 46.03 177 ILE A C 1
ATOM 1396 O O . ILE A 1 177 ? 17.367 -3.313 -19.186 1.00 46.03 177 ILE A O 1
ATOM 1400 N N . ILE A 1 178 ? 17.646 -5.347 -20.163 1.00 40.44 178 ILE A N 1
ATOM 1401 C CA . ILE A 1 178 ? 19.088 -5.425 -20.331 1.00 40.4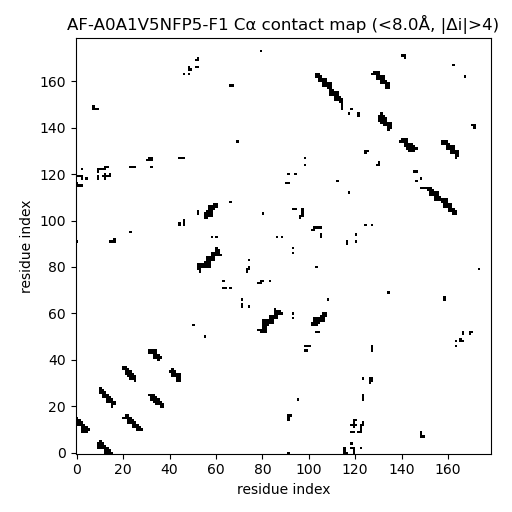4 178 ILE A CA 1
ATOM 1402 C C . ILE A 1 178 ? 19.567 -4.064 -20.840 1.00 40.44 178 ILE A C 1
ATOM 1404 O O . ILE A 1 178 ? 19.203 -3.648 -21.944 1.00 40.44 178 ILE A O 1
ATOM 1408 N N . ARG A 1 179 ? 20.352 -3.370 -20.019 1.00 36.66 179 ARG A N 1
ATOM 1409 C CA . ARG A 1 179 ? 21.280 -2.350 -20.500 1.00 36.66 179 ARG A CA 1
ATOM 1410 C C . ARG A 1 179 ? 22.660 -2.968 -20.588 1.00 36.66 179 ARG A C 1
ATOM 1412 O O . ARG A 1 179 ? 23.047 -3.649 -19.614 1.00 36.66 179 ARG A O 1
#

Secondary structure (DSSP, 8-state):
-EEEEETTEEEEEEEEETTTTEEEEE-TT-SS-EEEEGGGEEEE----TTS-GGGSEEEESS-GGGS-HHHHHHTSTT-SSSEEEE--S-HHHHHHHHHTTSSSEEEE-SEEE-HHHHHHHHHHHHHTTEEEEEEETTTTEEEE-PPP--SS-EEE-S-EEEEEGGGHHHHHT------

Radius of gyration: 16.05 Å; Cα contacts (8 Å, |Δi|>4): 345; chains: 1; bounding box: 46×30×42 Å

Mean predicted aligned error: 4.35 Å

Sequence (179 aa):
MISLVCDGEVIAAFVGDVMTQEIYGYRPDSDKVHRIMEYETHECLEIDPSRPLSDQYILLRDAPGLCSDPVQTLLGTGCFFRGLEVTGGSIGITMARLWKSEVGAVVLRPGDETPWDLCPILGISEKLGFRFMAYNENSRQFENRPPLVTPEKQQRDYEVIVVHESRVAELNGWPEIIR

Nearest PDB structures (foldseek):
  2pcr-assembly1_A  TM=5.191E-01  e=6.316E-05  Aquifex aeolicus VF5
  7kir-assembly1_A  TM=5.556E-01  e=3.394E-03  Bos taurus
  3t22-assembly1_B  TM=4.124E-01  e=1.715E-01  Porphyromonas gingivalis
  3jv9-assembly1_A  TM=4.867E-01  e=7.469E-01  Neisseria meningitidis MC58
  4x6g-assembly2_H  TM=5.028E-01  e=7.469E-01  Pseudomonas aeruginosa PAO1

pLDDT: mean 91.58, std 10.44, range [36.66, 98.56]

Solvent-accessible surface area (backbone atoms only — not comparable to full-atom values): 10227 Å² total; per-residue (Å²): 98,42,58,45,73,56,98,68,37,58,50,24,20,38,40,66,39,82,91,79,52,34,36,40,32,33,53,69,92,52,86,58,42,32,43,34,41,71,99,82,46,68,44,74,59,72,76,76,69,82,69,55,50,53,81,19,28,35,37,28,59,58,67,65,90,73,51,54,70,76,56,36,58,52,70,31,95,85,41,61,28,60,41,80,47,71,51,75,80,57,69,66,58,58,47,47,39,44,61,70,62,71,25,51,30,38,50,43,72,54,42,80,42,43,39,67,65,45,43,23,51,50,36,51,35,52,68,67,43,36,38,33,27,27,76,37,84,90,78,73,35,65,41,82,56,68,82,82,68,47,94,57,74,44,78,45,87,58,52,30,39,38,31,43,56,75,45,48,65,57,69,57,62,59,74,81,78,81,126

Foldseek 3Di:
DDFDDDPQAGQKAWDADPVQRWIWIDHGPDLFIWIDHPDDDIDTQADDLPDFQQAFEEEEQDDLVVADPLSNVCQDDVHSHVHYDHHHDAPSVVLVCCSNRNGFKYKDDWFKDALGRQSNSLNRLVSNQKFWWWQDPVVRATDGDRDGNDNDIDTGPTMTMIGHPSHRCVRRVDDPPDD